Protein AF-0000000080868492 (afdb_homodimer)

Structure (mmCIF, N/CA/C/O backbone):
data_AF-0000000080868492-model_v1
#
loop_
_entity.id
_entity.type
_entity.pdbx_description
1 polymer 'Zinc ribbon-containing protein'
#
loop_
_atom_site.group_PDB
_atom_site.id
_atom_site.type_symbol
_atom_site.label_atom_id
_atom_site.label_alt_id
_atom_site.label_comp_id
_atom_site.label_asym_id
_atom_site.label_entity_id
_atom_site.label_seq_id
_atom_site.pdbx_PDB_ins_code
_atom_site.Cartn_x
_atom_site.Cartn_y
_atom_site.Cartn_z
_atom_site.occupancy
_atom_site.B_iso_or_equiv
_atom_site.auth_seq_id
_atom_site.auth_comp_id
_atom_site.auth_asym_id
_atom_site.auth_atom_id
_atom_site.pdbx_PDB_model_num
ATOM 1 N N . MET A 1 1 ? 28.547 -22.047 3.432 1 45.31 1 MET A N 1
ATOM 2 C CA . MET A 1 1 ? 27.547 -22.531 4.367 1 45.31 1 MET A CA 1
ATOM 3 C C . MET A 1 1 ? 26.312 -21.641 4.363 1 45.31 1 MET A C 1
ATOM 5 O O . MET A 1 1 ? 25.172 -22.125 4.324 1 45.31 1 MET A O 1
ATOM 9 N N . SER A 1 2 ? 26.531 -20.297 4.344 1 50.81 2 SER A N 1
ATOM 10 C CA . SER A 1 2 ? 25.438 -19.312 4.359 1 50.81 2 SER A CA 1
ATOM 11 C C . SER A 1 2 ? 24.625 -19.375 3.07 1 50.81 2 SER A C 1
ATOM 13 O O . SER A 1 2 ? 23.391 -19.344 3.104 1 50.81 2 SER A O 1
ATOM 15 N N . GLU A 1 3 ? 25.312 -19.531 1.937 1 55 3 GLU A N 1
ATOM 16 C CA . GLU A 1 3 ? 24.656 -19.625 0.635 1 55 3 GLU A CA 1
ATOM 17 C C . GLU A 1 3 ? 23.828 -20.906 0.526 1 55 3 GLU A C 1
ATOM 19 O O . GLU A 1 3 ? 22.75 -20.906 -0.084 1 55 3 GLU A O 1
ATOM 24 N N . GLN A 1 4 ? 24.375 -22.047 1.064 1 53.22 4 GLN A N 1
ATOM 25 C CA . GLN A 1 4 ? 23.672 -23.312 1.035 1 53.22 4 GLN A CA 1
ATOM 26 C C . GLN A 1 4 ? 22.406 -23.266 1.885 1 53.22 4 GLN A C 1
ATOM 28 O O . GLN A 1 4 ? 21.375 -23.812 1.5 1 53.22 4 GLN A O 1
ATOM 33 N N . GLN A 1 5 ? 22.609 -22.672 3.041 1 59.16 5 GLN A N 1
ATOM 34 C CA . GLN A 1 5 ? 21.469 -22.562 3.93 1 59.16 5 GLN A CA 1
ATOM 35 C C . GLN A 1 5 ? 20.375 -21.703 3.303 1 59.16 5 GLN A C 1
ATOM 37 O O . GLN A 1 5 ? 19.188 -22 3.434 1 59.16 5 GLN A O 1
ATOM 42 N N . ASP A 1 6 ? 20.859 -20.75 2.52 1 72.12 6 ASP A N 1
ATOM 43 C CA . ASP A 1 6 ? 19.922 -19.875 1.834 1 72.12 6 ASP A CA 1
ATOM 44 C C . ASP A 1 6 ? 19.188 -20.625 0.718 1 72.12 6 ASP A C 1
ATOM 46 O O . ASP A 1 6 ? 17.969 -20.453 0.537 1 72.12 6 ASP A O 1
ATOM 50 N N . SER A 1 7 ? 19.906 -21.531 0.186 1 78.56 7 SER A N 1
ATOM 51 C CA . SER A 1 7 ? 19.312 -22.312 -0.894 1 78.56 7 SER A CA 1
ATOM 52 C C . SER A 1 7 ? 18.297 -23.312 -0.357 1 78.56 7 SER A C 1
ATOM 54 O O . SER A 1 7 ? 17.234 -23.484 -0.941 1 78.56 7 SER A O 1
ATOM 56 N N . HIS A 1 8 ? 18.672 -23.891 0.759 1 81.44 8 HIS A N 1
ATOM 57 C CA . HIS A 1 8 ? 17.75 -24.844 1.359 1 81.44 8 HIS A CA 1
ATOM 58 C C . HIS A 1 8 ? 16.484 -24.156 1.842 1 81.44 8 HIS A C 1
ATOM 60 O O . HIS A 1 8 ? 15.375 -24.688 1.664 1 81.44 8 HIS A O 1
ATOM 66 N N . HIS A 1 9 ? 16.719 -23.062 2.406 1 85.88 9 HIS A N 1
ATOM 67 C CA . HIS A 1 9 ? 15.594 -22.281 2.887 1 85.88 9 HIS A CA 1
ATOM 68 C C . HIS A 1 9 ? 14.68 -21.875 1.738 1 85.88 9 HIS A C 1
ATOM 70 O O . HIS A 1 9 ? 13.453 -22 1.839 1 85.88 9 HIS A O 1
ATOM 76 N N . ASP A 1 10 ? 15.289 -21.5 0.668 1 88.56 10 ASP A N 1
ATOM 77 C CA . ASP A 1 10 ? 14.523 -21.094 -0.506 1 88.56 10 ASP A CA 1
ATOM 78 C C . ASP A 1 10 ? 13.734 -22.266 -1.086 1 88.56 10 ASP A C 1
ATOM 80 O O . ASP A 1 10 ? 12.594 -22.109 -1.512 1 88.56 10 ASP A O 1
ATOM 84 N N . HIS A 1 11 ? 14.375 -23.375 -1.092 1 90 11 HIS A N 1
ATOM 85 C CA . HIS A 1 11 ? 13.727 -24.578 -1.606 1 90 11 HIS A CA 1
ATOM 86 C C . HIS A 1 11 ? 12.5 -24.938 -0.774 1 90 11 HIS A C 1
ATOM 88 O O . HIS A 1 11 ? 11.453 -25.297 -1.323 1 90 11 HIS A O 1
ATOM 94 N N . ARG A 1 12 ? 12.641 -24.859 0.49 1 91.81 12 ARG A N 1
ATOM 95 C CA . ARG A 1 12 ? 11.539 -25.188 1.388 1 91.81 12 ARG A CA 1
ATOM 96 C C . ARG A 1 12 ? 10.359 -24.234 1.183 1 91.81 12 ARG A C 1
ATOM 98 O O . ARG A 1 12 ? 9.211 -24.672 1.129 1 91.81 12 ARG A O 1
ATOM 105 N N . LEU A 1 13 ? 10.703 -23 1.053 1 93 13 LEU A N 1
ATOM 106 C CA . LEU A 1 13 ? 9.656 -22.016 0.861 1 93 13 LEU A CA 1
ATOM 107 C C . LEU A 1 13 ? 8.953 -22.203 -0.479 1 93 13 LEU A C 1
ATOM 109 O O . LEU A 1 13 ? 7.734 -22.062 -0.575 1 93 13 LEU A O 1
ATOM 113 N N . ARG A 1 14 ? 9.734 -22.547 -1.445 1 93.56 14 ARG A N 1
ATOM 114 C CA . ARG A 1 14 ? 9.18 -22.844 -2.762 1 93.56 14 ARG A CA 1
ATOM 115 C C . ARG A 1 14 ? 8.211 -24.016 -2.699 1 93.56 14 ARG A C 1
ATOM 117 O O . ARG A 1 14 ? 7.094 -23.938 -3.225 1 93.56 14 ARG A O 1
ATOM 124 N N . GLU A 1 15 ? 8.594 -25.016 -2.098 1 92.88 15 GLU A N 1
ATOM 125 C CA . GLU A 1 15 ? 7.758 -26.203 -1.962 1 92.88 15 GLU A CA 1
ATOM 126 C C . GLU A 1 15 ? 6.488 -25.906 -1.169 1 92.88 15 GLU A C 1
ATOM 128 O O . GLU A 1 15 ? 5.406 -26.375 -1.516 1 92.88 15 GLU A O 1
ATOM 133 N N . GLY A 1 16 ? 6.707 -25.203 -0.044 1 93.94 16 GLY A N 1
ATOM 134 C CA . GLY A 1 16 ? 5.547 -24.797 0.735 1 93.94 16 GLY A CA 1
ATOM 135 C C . GLY A 1 16 ? 4.535 -24 -0.07 1 93.94 16 GLY A C 1
ATOM 136 O O . GLY A 1 16 ? 3.328 -24.219 0.043 1 93.94 16 GLY A O 1
ATOM 137 N N . TYR A 1 17 ? 4.992 -23.094 -0.873 1 95.69 17 TYR A N 1
ATOM 13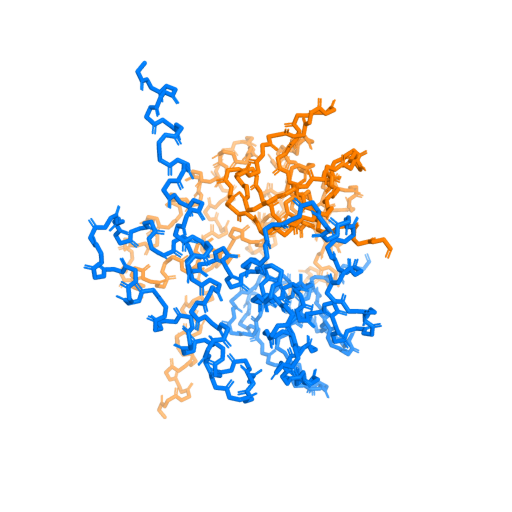8 C CA . TYR A 1 17 ? 4.148 -22.281 -1.751 1 95.69 17 TYR A CA 1
ATOM 139 C C . TYR A 1 17 ? 3.344 -23.172 -2.695 1 95.69 17 TYR A C 1
ATOM 141 O O . TYR A 1 17 ? 2.125 -23.016 -2.809 1 95.69 17 TYR A O 1
ATOM 149 N N . GLU A 1 18 ? 4.016 -24.062 -3.322 1 94.38 18 GLU A N 1
ATOM 150 C CA . GLU A 1 18 ? 3.373 -24.953 -4.281 1 94.38 18 GLU A CA 1
ATOM 151 C C . GLU A 1 18 ? 2.338 -25.844 -3.6 1 94.38 18 GLU A C 1
ATOM 153 O O . GLU A 1 18 ? 1.26 -26.094 -4.145 1 94.38 18 GLU A O 1
ATOM 158 N N . ARG A 1 19 ? 2.664 -26.328 -2.467 1 94.38 19 ARG A N 1
ATOM 159 C CA . ARG A 1 19 ? 1.726 -27.172 -1.732 1 94.38 19 ARG A CA 1
ATOM 160 C C . ARG A 1 19 ? 0.473 -26.391 -1.347 1 94.38 19 ARG A C 1
ATOM 162 O O . ARG A 1 19 ? -0.63 -26.938 -1.342 1 94.38 19 ARG A O 1
ATOM 169 N N . MET A 1 20 ? 0.665 -25.188 -0.977 1 94.88 20 MET A N 1
ATOM 170 C CA . MET A 1 20 ? -0.494 -24.359 -0.652 1 94.88 20 MET A CA 1
ATOM 171 C C . MET A 1 20 ? -1.402 -24.203 -1.865 1 94.88 20 MET A C 1
ATOM 173 O O . MET A 1 20 ? -2.625 -24.312 -1.75 1 94.88 20 MET A O 1
ATOM 177 N N . LEU A 1 21 ? -0.813 -23.938 -3.006 1 94.56 21 LEU A N 1
ATOM 178 C CA . LEU A 1 21 ? -1.597 -23.828 -4.23 1 94.56 21 LEU A CA 1
ATOM 179 C C . LEU A 1 21 ? -2.357 -25.125 -4.5 1 94.56 21 LEU A C 1
ATOM 181 O O . LEU A 1 21 ? -3.529 -25.094 -4.879 1 94.56 21 LEU A O 1
ATOM 185 N N . GLU A 1 22 ? -1.696 -26.188 -4.348 1 93.38 22 GLU A N 1
ATOM 186 C CA . GLU A 1 22 ? -2.309 -27.5 -4.574 1 93.38 22 GLU A CA 1
ATOM 187 C C . GLU A 1 22 ? -3.516 -27.703 -3.666 1 93.38 22 GLU A C 1
ATOM 189 O O . GLU A 1 22 ? -4.531 -28.25 -4.094 1 93.38 22 GLU A O 1
ATOM 194 N N . ARG A 1 23 ? -3.373 -27.312 -2.482 1 92.31 23 ARG A N 1
ATOM 195 C CA . ARG A 1 23 ? -4.473 -27.469 -1.535 1 92.31 23 ARG A CA 1
ATOM 196 C C . ARG A 1 23 ? -5.672 -26.625 -1.953 1 92.31 23 ARG A C 1
ATOM 198 O O . ARG A 1 23 ? -6.82 -27.047 -1.775 1 92.31 23 ARG A O 1
ATOM 205 N N . LEU A 1 24 ? -5.406 -25.453 -2.424 1 92.81 24 LEU A N 1
ATOM 206 C CA . LEU A 1 24 ? -6.48 -24.578 -2.865 1 92.81 24 LEU A CA 1
ATOM 207 C C . LEU A 1 24 ? -7.199 -25.156 -4.078 1 92.81 24 LEU A C 1
ATOM 209 O O . LEU A 1 24 ? -8.344 -24.797 -4.355 1 92.81 24 LEU A O 1
ATOM 213 N N . ARG A 1 25 ? -6.551 -25.969 -4.859 1 88.38 25 ARG A N 1
ATOM 214 C CA . ARG A 1 25 ? -7.129 -26.625 -6.027 1 88.38 25 ARG A CA 1
ATOM 215 C C . ARG A 1 25 ? -8.336 -27.484 -5.637 1 88.38 25 ARG A C 1
ATOM 217 O O . ARG A 1 25 ? -9.305 -27.562 -6.387 1 88.38 25 ARG A O 1
ATOM 224 N N . GLU A 1 26 ? -8.297 -28.016 -4.469 1 81.88 26 GLU A N 1
ATOM 225 C CA . GLU A 1 26 ? -9.297 -29 -4.039 1 81.88 26 GLU A CA 1
ATOM 226 C C . GLU A 1 26 ? -10.344 -28.344 -3.129 1 81.88 26 GLU A C 1
ATOM 228 O O . GLU A 1 26 ? -11.102 -29.047 -2.459 1 81.88 26 GLU A O 1
ATOM 233 N N . GLY A 1 27 ? -10.367 -27.062 -3.047 1 77.12 27 GLY A N 1
ATOM 234 C CA . GLY A 1 27 ? -11.258 -26.391 -2.111 1 77.12 27 GLY A CA 1
ATOM 235 C C . GLY A 1 27 ? -12.68 -26.281 -2.617 1 77.12 27 GLY A C 1
ATOM 236 O O . GLY A 1 27 ? -13.164 -27.156 -3.33 1 77.12 27 GLY A O 1
ATOM 237 N N . ALA A 1 28 ? -13.383 -25.297 -2.146 1 73.12 28 ALA A N 1
ATOM 238 C CA . ALA A 1 28 ? -14.805 -25.062 -2.42 1 73.12 28 ALA A CA 1
ATOM 239 C C . ALA A 1 28 ? -15.055 -24.922 -3.918 1 73.12 28 ALA A C 1
ATOM 241 O O . ALA A 1 28 ? -14.172 -24.516 -4.668 1 73.12 28 ALA A O 1
ATOM 242 N N . ASP A 1 29 ? -16.188 -25.266 -4.324 1 78.31 29 ASP A N 1
ATOM 243 C CA . ASP A 1 29 ? -16.578 -25.188 -5.73 1 78.31 29 ASP A CA 1
ATOM 244 C C . ASP A 1 29 ? -16.594 -23.75 -6.215 1 78.31 29 ASP A C 1
ATOM 246 O O . ASP A 1 29 ? -16.156 -23.453 -7.324 1 78.31 29 ASP A O 1
ATOM 250 N N . GLU A 1 30 ? -17.172 -22.938 -5.375 1 85.31 30 GLU A N 1
ATOM 251 C CA . GLU A 1 30 ? -17.172 -21.516 -5.684 1 85.31 30 GLU A CA 1
ATOM 252 C C . GLU A 1 30 ? -16.25 -20.75 -4.738 1 85.31 30 GLU A C 1
ATOM 254 O O . GLU A 1 30 ? -16.391 -20.844 -3.516 1 85.31 30 GLU A O 1
ATOM 259 N N . LEU A 1 31 ? -15.328 -20.031 -5.496 1 84.81 31 LEU A N 1
ATOM 260 C CA . LEU A 1 31 ? -14.312 -19.359 -4.695 1 84.81 31 LEU A CA 1
ATOM 261 C C . LEU A 1 31 ? -14.57 -17.844 -4.66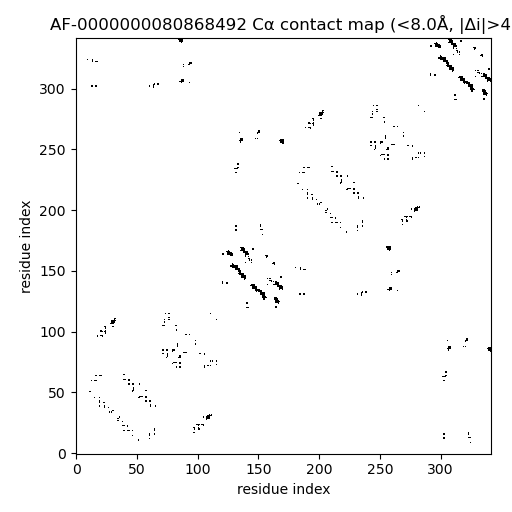8 1 84.81 31 LEU A C 1
ATOM 263 O O . LEU A 1 31 ? -14.055 -17.109 -5.516 1 84.81 31 LEU A O 1
ATOM 267 N N . THR A 1 32 ? -15.43 -17.484 -3.711 1 86.75 32 THR A N 1
ATOM 268 C CA . THR A 1 32 ? -15.523 -16.062 -3.393 1 86.75 32 THR A CA 1
ATOM 269 C C . THR A 1 32 ? -14.281 -15.586 -2.646 1 86.75 32 THR A C 1
ATOM 271 O O . THR A 1 32 ? -13.422 -16.391 -2.281 1 86.75 32 THR A O 1
ATOM 274 N N . TRP A 1 33 ? -14.188 -14.32 -2.496 1 84.5 33 TRP A N 1
ATOM 275 C CA . TRP A 1 33 ? -13.023 -13.812 -1.777 1 84.5 33 TRP A CA 1
ATOM 276 C C . TRP A 1 33 ? -13.008 -14.32 -0.339 1 84.5 33 TRP A C 1
ATOM 278 O O . TRP A 1 33 ? -11.953 -14.672 0.189 1 84.5 33 TRP A O 1
ATOM 288 N N . GLU A 1 34 ? -14.18 -14.273 0.302 1 85.25 34 GLU A N 1
ATOM 289 C CA . GLU A 1 34 ? -14.281 -14.758 1.677 1 85.25 34 GLU A CA 1
ATOM 290 C C . GLU A 1 34 ? -13.875 -16.219 1.775 1 85.25 34 GLU A C 1
ATOM 292 O O . GLU A 1 34 ? -13.125 -16.609 2.676 1 85.25 34 GLU A O 1
ATOM 297 N N . ASN A 1 35 ? -14.43 -16.984 0.785 1 89.12 35 ASN A N 1
ATOM 298 C CA . ASN A 1 35 ? -14.078 -18.391 0.76 1 89.12 35 ASN A CA 1
ATOM 299 C C . ASN A 1 35 ? -12.586 -18.594 0.511 1 89.12 35 ASN A C 1
ATOM 301 O O . ASN A 1 35 ? -11.969 -19.5 1.084 1 89.12 35 ASN A O 1
ATOM 305 N N . LEU A 1 36 ? -12.062 -17.781 -0.323 1 89.94 36 LEU A N 1
ATOM 306 C CA . LEU A 1 36 ? -10.641 -17.875 -0.63 1 89.94 36 LEU A CA 1
ATOM 307 C C . LEU A 1 36 ? -9.797 -17.625 0.618 1 89.94 36 LEU A C 1
ATOM 309 O O . LEU A 1 36 ? -8.812 -18.328 0.853 1 89.94 36 LEU A O 1
ATOM 313 N N . GLN A 1 37 ? -10.172 -16.656 1.486 1 91.44 37 GLN A N 1
ATOM 314 C CA . GLN A 1 37 ? -9.445 -16.375 2.719 1 91.44 37 GLN A CA 1
ATOM 315 C C . GLN A 1 37 ? -9.469 -17.578 3.656 1 91.44 37 GLN A C 1
ATOM 317 O O . GLN A 1 37 ? -8.445 -17.922 4.254 1 91.44 37 GLN A O 1
ATOM 322 N N . GLN A 1 38 ? -10.617 -18.094 3.762 1 92.81 38 GLN A N 1
ATOM 323 C CA . GLN A 1 38 ? -10.75 -19.266 4.617 1 92.81 38 GLN A CA 1
ATOM 324 C C . GLN A 1 38 ? -9.891 -20.422 4.102 1 92.81 38 GLN A C 1
ATOM 326 O O . GLN A 1 38 ? -9.234 -21.109 4.883 1 92.81 38 GLN A O 1
ATOM 331 N N . GLU A 1 39 ? -9.938 -20.656 2.811 1 93.12 39 GLU A N 1
ATOM 332 C CA . GLU A 1 39 ? -9.148 -21.734 2.221 1 93.12 39 GLU A CA 1
ATOM 333 C C . GLU A 1 39 ? -7.652 -21.484 2.4 1 93.12 39 GLU A C 1
ATOM 335 O O . GLU A 1 39 ? -6.879 -22.422 2.6 1 93.12 39 GLU A O 1
ATOM 340 N N . LEU A 1 40 ? -7.223 -20.281 2.32 1 94.5 40 LEU A N 1
ATOM 341 C CA . LEU A 1 40 ? -5.828 -19.922 2.572 1 94.5 40 LEU A CA 1
ATOM 342 C C . LEU A 1 40 ? -5.441 -20.234 4.016 1 94.5 40 LEU A C 1
ATOM 344 O O . LEU A 1 40 ? -4.379 -20.812 4.266 1 94.5 40 LEU A O 1
ATOM 348 N N . ASP A 1 41 ? -6.285 -19.891 4.941 1 94.12 41 ASP A N 1
ATOM 349 C CA . ASP A 1 41 ? -6.023 -20.188 6.344 1 94.12 41 ASP A CA 1
ATOM 350 C C . ASP A 1 41 ? -5.914 -21.703 6.574 1 94.12 41 ASP A C 1
ATOM 352 O O . ASP A 1 41 ? -5.035 -22.156 7.309 1 94.12 41 ASP A O 1
ATOM 356 N N . ASP A 1 42 ? -6.801 -22.391 5.938 1 94.12 42 ASP A N 1
ATOM 357 C CA . ASP A 1 42 ? -6.754 -23.844 6.047 1 94.12 42 ASP A CA 1
ATOM 358 C C . ASP A 1 42 ? -5.449 -24.406 5.48 1 94.12 42 ASP A C 1
ATOM 360 O O . ASP A 1 42 ? -4.855 -25.312 6.059 1 94.12 42 ASP A O 1
ATOM 364 N N . ALA A 1 43 ? -5.055 -23.906 4.344 1 93.94 43 ALA A N 1
ATOM 365 C CA . ALA A 1 43 ? -3.803 -24.344 3.73 1 93.94 43 ALA A CA 1
ATOM 366 C C . ALA A 1 43 ? -2.615 -24.078 4.652 1 93.94 43 ALA A C 1
ATOM 368 O O . ALA A 1 43 ? -1.72 -24.906 4.785 1 93.94 43 ALA A O 1
ATOM 369 N N . VAL A 1 44 ? -2.57 -22.953 5.336 1 94.25 44 VAL A N 1
ATOM 370 C CA . VAL A 1 44 ? -1.505 -22.594 6.266 1 94.25 44 VAL A CA 1
ATOM 371 C C . VAL A 1 44 ? -1.501 -23.562 7.449 1 94.25 44 VAL A C 1
ATOM 373 O O . VAL A 1 44 ? -0.439 -24 7.898 1 94.25 44 VAL A O 1
ATOM 376 N N . GLU A 1 45 ? -2.684 -23.797 7.953 1 93.12 45 GLU A N 1
ATOM 377 C CA . GLU A 1 45 ? -2.797 -24.734 9.062 1 93.12 45 GLU A CA 1
ATOM 378 C C . GLU A 1 45 ? -2.232 -26.094 8.695 1 93.12 45 GLU A C 1
ATOM 380 O O . GLU A 1 45 ? -1.564 -26.734 9.508 1 93.12 45 GLU A O 1
ATOM 385 N N . PHE A 1 46 ? -2.494 -26.547 7.543 1 91.44 46 PHE A N 1
ATOM 386 C CA . PHE A 1 46 ? -1.967 -27.828 7.074 1 91.44 46 PHE A CA 1
ATOM 387 C C . PHE A 1 46 ? -0.444 -27.797 7.012 1 91.44 46 PHE A C 1
ATOM 389 O O . PHE A 1 46 ? 0.221 -28.734 7.445 1 91.44 46 PHE A O 1
ATOM 396 N N . GLU A 1 47 ? 0.128 -26.703 6.414 1 93.06 47 GLU A N 1
ATOM 397 C CA . GLU A 1 47 ? 1.58 -26.562 6.34 1 93.06 47 GLU A CA 1
ATOM 398 C C . GLU A 1 47 ? 2.203 -26.516 7.73 1 93.06 47 GLU A C 1
ATOM 400 O O . GLU A 1 47 ? 3.318 -27 7.938 1 93.06 47 GLU A O 1
ATOM 405 N N . ALA A 1 48 ? 1.494 -25.906 8.641 1 90.81 48 ALA A N 1
ATOM 406 C CA . ALA A 1 48 ? 1.985 -25.797 10.008 1 90.81 48 ALA A CA 1
ATOM 407 C C . ALA A 1 48 ? 2.135 -27.172 10.648 1 90.81 48 ALA A C 1
ATOM 409 O O . ALA A 1 48 ? 3.021 -27.391 11.477 1 90.81 48 ALA A O 1
ATOM 410 N N . GLU A 1 49 ? 1.323 -28.094 10.297 1 87.19 49 GLU A N 1
ATOM 411 C CA . GLU A 1 49 ? 1.333 -29.438 10.852 1 87.19 49 GLU A CA 1
ATOM 412 C C . GLU A 1 49 ? 2.586 -30.203 10.43 1 87.19 49 GLU A C 1
ATOM 414 O O . GLU A 1 49 ? 3.002 -31.141 11.109 1 87.19 49 GLU A O 1
ATOM 419 N N . LEU A 1 50 ? 3.217 -29.766 9.359 1 85.75 50 LEU A N 1
ATOM 420 C CA . LEU A 1 50 ? 4.414 -30.438 8.867 1 85.75 50 LEU A CA 1
ATOM 421 C C . LEU A 1 50 ? 5.641 -30.016 9.664 1 85.75 50 LEU A C 1
ATOM 423 O O . LEU A 1 50 ? 6.703 -30.641 9.547 1 85.75 50 LEU A O 1
ATOM 427 N N . GLU A 1 51 ? 5.516 -28.969 10.453 1 79.12 51 GLU A N 1
ATOM 428 C CA . GLU A 1 51 ? 6.539 -28.453 11.352 1 79.12 51 GLU A CA 1
ATOM 429 C C . GLU A 1 51 ? 7.82 -28.109 10.594 1 79.12 51 GLU A C 1
ATOM 431 O O . GLU A 1 51 ? 8.922 -28.281 11.125 1 79.12 51 GLU A O 1
ATOM 436 N N . GLU A 1 52 ? 7.641 -27.781 9.32 1 87.94 52 GLU A N 1
ATOM 437 C CA . GLU A 1 52 ? 8.781 -27.422 8.492 1 87.94 52 GLU A CA 1
ATOM 438 C C . GLU A 1 52 ? 9.031 -25.922 8.523 1 87.94 52 GLU A C 1
ATOM 440 O O . GLU A 1 52 ? 10.133 -25.453 8.195 1 87.94 52 GLU A O 1
ATOM 445 N N . PHE A 1 53 ? 8.062 -25.234 8.961 1 91.75 53 PHE A N 1
ATOM 446 C CA . PHE A 1 53 ? 8.109 -23.781 8.875 1 91.75 53 PHE A CA 1
ATOM 447 C C . PHE A 1 53 ? 7.871 -23.156 10.242 1 91.75 53 PHE A C 1
ATOM 449 O O . PHE A 1 53 ? 7.121 -23.688 11.055 1 91.75 53 PHE A O 1
ATOM 456 N N . THR A 1 54 ? 8.508 -22.062 10.414 1 91.5 54 THR A N 1
ATOM 457 C CA . THR A 1 54 ? 8.188 -21.25 11.578 1 91.5 54 THR A CA 1
ATOM 458 C C . THR A 1 54 ? 6.879 -20.484 11.367 1 91.5 54 THR A C 1
ATOM 460 O O . THR A 1 54 ? 6.375 -20.422 10.242 1 91.5 54 THR A O 1
ATOM 463 N N . LYS A 1 55 ? 6.336 -19.922 12.453 1 90.94 55 LYS A N 1
ATOM 464 C CA . LYS A 1 55 ? 5.113 -19.125 12.344 1 90.94 55 LYS A CA 1
ATOM 465 C C . LYS A 1 55 ? 5.305 -17.938 11.406 1 90.94 55 LYS A C 1
ATOM 467 O O . LYS A 1 55 ? 4.41 -17.609 10.625 1 90.94 55 LYS A O 1
ATOM 472 N N . ASP A 1 56 ? 6.465 -17.312 11.469 1 88.88 56 ASP A N 1
ATOM 473 C CA . ASP A 1 56 ? 6.766 -16.172 10.609 1 88.88 56 ASP A CA 1
ATOM 474 C C . ASP A 1 56 ? 6.82 -16.594 9.141 1 88.88 56 ASP A C 1
ATOM 476 O O . ASP A 1 56 ? 6.301 -15.891 8.266 1 88.88 56 ASP A O 1
ATOM 480 N N . GLU A 1 57 ? 7.426 -17.734 8.953 1 91.56 57 GLU A N 1
ATOM 481 C CA . GLU A 1 57 ? 7.516 -18.234 7.586 1 91.56 57 GLU A CA 1
ATOM 482 C C . GLU A 1 57 ? 6.133 -18.547 7.023 1 91.56 57 GLU A C 1
ATOM 484 O O . GLU A 1 57 ? 5.848 -18.266 5.859 1 91.56 57 GLU A O 1
ATOM 489 N N . LEU A 1 58 ? 5.297 -19.109 7.82 1 94.62 58 LEU A N 1
ATOM 490 C CA . LEU A 1 58 ? 3.939 -19.438 7.398 1 94.62 58 LEU A CA 1
ATOM 491 C C . LEU A 1 58 ? 3.148 -18.172 7.07 1 94.62 58 LEU A C 1
ATOM 493 O O . LEU A 1 58 ? 2.385 -18.156 6.102 1 94.62 58 LEU A O 1
ATOM 497 N N . SER A 1 59 ? 3.311 -17.156 7.883 1 93.56 59 SER A N 1
ATOM 498 C CA . SER A 1 59 ? 2.66 -15.883 7.617 1 93.56 59 SER A CA 1
ATOM 499 C C . SER A 1 59 ? 3.117 -15.297 6.289 1 93.56 59 SER A C 1
ATOM 501 O O . SER A 1 59 ? 2.311 -14.742 5.539 1 93.56 59 SER A O 1
ATOM 503 N N . LEU A 1 60 ? 4.383 -15.438 6.016 1 92.31 60 LEU A N 1
ATOM 504 C CA . LEU A 1 60 ? 4.918 -14.945 4.75 1 92.31 60 LEU A CA 1
ATOM 505 C C . LEU A 1 60 ? 4.34 -15.727 3.574 1 92.31 60 LEU A C 1
ATOM 507 O O . LEU A 1 60 ? 3.916 -15.133 2.578 1 92.31 60 LEU A O 1
ATOM 511 N N . LEU A 1 61 ? 4.312 -17.031 3.701 1 94.88 61 LEU A N 1
ATOM 512 C CA . LEU A 1 61 ? 3.746 -17.875 2.652 1 94.88 61 LEU A CA 1
ATOM 513 C C . LEU A 1 61 ? 2.297 -17.5 2.371 1 94.88 61 LEU A C 1
ATOM 515 O O . LEU A 1 61 ? 1.898 -17.359 1.211 1 94.88 61 LEU A O 1
ATOM 519 N N . ARG A 1 62 ? 1.555 -17.312 3.41 1 96.06 62 ARG A N 1
ATOM 520 C CA . ARG A 1 62 ? 0.159 -16.922 3.26 1 96.06 62 ARG A CA 1
ATOM 521 C C . ARG A 1 62 ? 0.048 -15.602 2.502 1 96.06 62 ARG A C 1
ATOM 523 O O . ARG A 1 62 ? -0.777 -15.469 1.596 1 96.06 62 ARG A O 1
ATOM 530 N N . ALA A 1 63 ? 0.854 -14.688 2.91 1 93.19 63 ALA A N 1
ATOM 531 C CA . ALA A 1 63 ? 0.814 -13.352 2.314 1 93.19 63 ALA A CA 1
ATOM 532 C C . ALA A 1 63 ? 1.208 -13.398 0.841 1 93.19 63 ALA A C 1
ATOM 534 O O . ALA A 1 63 ? 0.595 -12.727 0.006 1 93.19 63 ALA A O 1
ATOM 535 N N . TRP A 1 64 ? 2.209 -14.18 0.536 1 95.25 64 TRP A N 1
ATOM 536 C CA . TRP A 1 64 ? 2.697 -14.258 -0.837 1 95.25 64 TRP A CA 1
ATOM 537 C C . TRP A 1 64 ? 1.671 -14.922 -1.745 1 95.25 64 TRP A C 1
ATOM 539 O O . TRP A 1 64 ? 1.374 -14.422 -2.832 1 95.25 64 TRP A O 1
ATOM 549 N N . VAL A 1 65 ? 1.122 -16.016 -1.322 1 96.25 65 VAL A N 1
ATOM 550 C CA . VAL A 1 65 ? 0.111 -16.703 -2.109 1 96.25 65 VAL A CA 1
ATOM 551 C C . VAL A 1 65 ? -1.12 -15.82 -2.273 1 96.25 65 VAL A C 1
ATOM 553 O O . VAL A 1 65 ? -1.667 -15.703 -3.373 1 96.25 65 VAL A O 1
ATOM 556 N N . GLU A 1 66 ? -1.584 -15.227 -1.208 1 94.44 66 GLU A N 1
ATOM 557 C CA . GLU A 1 66 ? -2.734 -14.336 -1.273 1 94.44 66 GLU A CA 1
ATOM 558 C C . GLU A 1 66 ? -2.506 -13.211 -2.283 1 94.44 66 GLU A C 1
ATOM 560 O O . GLU A 1 66 ? -3.395 -12.891 -3.072 1 94.44 66 GLU A O 1
ATOM 565 N N . ARG A 1 67 ? -1.364 -12.562 -2.182 1 93.62 67 ARG A N 1
ATOM 566 C CA . ARG A 1 67 ? -1.022 -11.484 -3.105 1 93.62 67 ARG A CA 1
ATOM 567 C C . ARG A 1 67 ? -1.153 -11.945 -4.555 1 93.62 67 ARG A C 1
ATOM 569 O O . ARG A 1 67 ? -1.773 -11.266 -5.375 1 93.62 67 ARG A O 1
ATOM 576 N N . ASP A 1 68 ? -0.616 -13.062 -4.906 1 95 68 ASP A N 1
ATOM 577 C CA . ASP A 1 68 ? -0.638 -13.555 -6.281 1 95 68 ASP A CA 1
ATOM 578 C C . ASP A 1 68 ? -2.064 -13.867 -6.73 1 95 68 ASP A C 1
ATOM 580 O O . ASP A 1 68 ? -2.443 -13.57 -7.863 1 95 68 ASP A O 1
ATOM 584 N N . LEU A 1 69 ? -2.811 -14.453 -5.891 1 93.75 69 LEU A N 1
ATOM 585 C CA . LEU A 1 69 ? -4.184 -14.805 -6.246 1 93.75 69 LEU A CA 1
ATOM 586 C C . LEU A 1 69 ? -5.043 -13.547 -6.379 1 93.75 69 LEU A C 1
ATOM 588 O O . LEU A 1 69 ? -5.953 -13.5 -7.211 1 93.75 69 LEU A O 1
ATOM 592 N N . LYS A 1 70 ? -4.777 -12.578 -5.559 1 90.75 70 LYS A N 1
ATOM 593 C CA . LYS A 1 70 ? -5.445 -11.289 -5.707 1 90.75 70 LYS A CA 1
ATOM 594 C C . LYS A 1 70 ? -5.113 -10.648 -7.055 1 90.75 70 LYS A C 1
ATOM 596 O O . LYS A 1 70 ? -6.004 -10.133 -7.73 1 90.75 70 LYS A O 1
ATOM 601 N N . GLU A 1 71 ? -3.861 -10.695 -7.41 1 90.56 71 GLU A N 1
ATOM 602 C CA . GLU A 1 71 ? -3.426 -10.148 -8.688 1 90.56 71 GLU A CA 1
ATOM 603 C C . GLU A 1 71 ? -4.07 -10.891 -9.859 1 90.56 71 GLU A C 1
ATOM 605 O O . GLU A 1 71 ? -4.488 -10.273 -10.836 1 90.56 71 GLU A O 1
ATOM 610 N N . MET A 1 72 ? -4.141 -12.188 -9.773 1 92.75 72 MET A N 1
ATOM 611 C CA . MET A 1 72 ? -4.785 -12.992 -10.805 1 92.75 72 MET A CA 1
ATOM 612 C C . MET A 1 72 ? -6.258 -12.617 -10.945 1 92.75 72 MET A C 1
ATOM 614 O O . MET A 1 72 ? -6.75 -12.414 -12.055 1 92.75 72 MET A O 1
ATOM 618 N N . ARG A 1 73 ? -6.871 -12.539 -9.859 1 89.62 73 ARG A N 1
ATOM 619 C CA . ARG A 1 73 ? -8.289 -12.195 -9.859 1 89.62 73 ARG A CA 1
ATOM 620 C C . ARG A 1 73 ? -8.523 -10.82 -10.469 1 89.62 73 ARG A C 1
ATOM 622 O O . ARG A 1 73 ? -9.477 -10.617 -11.219 1 89.62 73 ARG A O 1
ATOM 629 N N . ARG A 1 74 ? -7.711 -9.891 -10.047 1 88.38 74 ARG A N 1
ATOM 630 C CA . ARG A 1 74 ? -7.812 -8.547 -10.609 1 88.38 74 ARG A CA 1
ATOM 631 C C . ARG A 1 74 ? -7.668 -8.578 -12.133 1 88.38 74 ARG A C 1
ATOM 633 O O . ARG A 1 74 ? -8.445 -7.945 -12.844 1 88.38 74 ARG A O 1
ATOM 640 N N . TYR A 1 75 ? -6.73 -9.258 -12.57 1 89.38 75 TYR A N 1
ATOM 641 C CA . TYR A 1 75 ? -6.504 -9.383 -14 1 89.38 75 TYR A CA 1
ATOM 642 C C . TYR A 1 75 ? -7.719 -9.992 -14.695 1 89.38 75 TYR A C 1
ATOM 644 O O . TYR A 1 75 ? -8.203 -9.453 -15.695 1 89.38 75 TYR A O 1
ATOM 652 N N . LEU A 1 76 ? -8.164 -11.07 -14.195 1 90 76 LEU A N 1
ATOM 653 C CA . LEU A 1 76 ? -9.305 -11.766 -14.781 1 90 76 LEU A CA 1
ATOM 654 C C . LEU A 1 76 ? -10.562 -10.898 -14.719 1 90 76 LEU A C 1
ATOM 656 O O . LEU A 1 76 ? -11.344 -10.859 -15.672 1 90 76 LEU A O 1
ATOM 660 N N . GLY A 1 77 ? -10.734 -10.273 -13.648 1 87.81 77 GLY A N 1
ATOM 661 C CA . GLY A 1 77 ? -11.891 -9.414 -13.469 1 87.81 77 GLY A CA 1
ATOM 662 C C . GLY A 1 77 ? -11.891 -8.211 -14.391 1 87.81 77 GLY A C 1
ATOM 663 O O . GLY A 1 77 ? -12.945 -7.645 -14.688 1 87.81 77 GLY A O 1
ATOM 664 N N . ALA A 1 78 ? -10.758 -7.801 -14.828 1 85.12 78 ALA A N 1
ATOM 665 C CA . ALA A 1 78 ? -10.625 -6.656 -15.727 1 85.12 78 ALA A CA 1
ATOM 666 C C . ALA A 1 78 ? -10.758 -7.082 -17.188 1 85.12 78 ALA A C 1
ATOM 668 O O . ALA A 1 78 ? -10.445 -6.312 -18.094 1 85.12 78 ALA A O 1
ATOM 669 N N . GLY A 1 79 ? -11.164 -8.328 -17.391 1 85.5 79 GLY A N 1
ATOM 670 C CA . GLY A 1 79 ? -11.367 -8.82 -18.75 1 85.5 79 GLY A CA 1
ATOM 671 C C . GLY A 1 79 ? -10.172 -9.586 -19.281 1 85.5 79 GLY A C 1
ATOM 672 O O . GLY A 1 79 ? -10.047 -9.773 -20.5 1 85.5 79 GLY A O 1
ATOM 673 N N . GLY A 1 80 ? -9.344 -9.961 -18.438 1 88.38 80 GLY A N 1
ATOM 674 C CA . GLY A 1 80 ? -8.18 -10.734 -18.844 1 88.38 80 GLY A CA 1
ATOM 675 C C . GLY A 1 80 ? -8.539 -12.031 -19.547 1 88.38 80 GLY A C 1
ATOM 676 O O . GLY A 1 80 ? -9.555 -12.656 -19.203 1 88.38 80 GLY A O 1
ATOM 677 N N . GLU A 1 81 ? -7.605 -12.516 -20.406 1 87.94 81 GLU A N 1
ATOM 678 C CA . GLU A 1 81 ? -7.902 -13.625 -21.297 1 87.94 81 GLU A CA 1
ATOM 679 C C . GLU A 1 81 ? -7.621 -14.969 -20.625 1 87.94 81 GLU A C 1
ATOM 681 O O . GLU A 1 81 ? -7.398 -15.969 -21.312 1 87.94 81 GLU A O 1
ATOM 686 N N . GLY A 1 82 ? -7.434 -14.977 -19.422 1 90.5 82 GLY A N 1
ATOM 687 C CA . GLY A 1 82 ? -7.23 -16.234 -18.719 1 90.5 82 GLY A CA 1
ATOM 688 C C . GLY A 1 82 ? -5.887 -16.312 -18.016 1 90.5 82 GLY A C 1
ATOM 689 O O . GLY A 1 82 ? -5.105 -15.367 -18.047 1 90.5 82 GLY A O 1
ATOM 690 N N . VAL A 1 83 ? -5.617 -17.484 -17.422 1 91.88 83 VAL A N 1
ATOM 691 C CA . VAL A 1 83 ? -4.445 -17.703 -16.594 1 91.88 83 VAL A CA 1
ATOM 692 C C . VAL A 1 83 ? -3.182 -17.672 -17.453 1 91.88 83 VAL A C 1
ATOM 694 O O . VAL A 1 83 ? -2.174 -17.078 -17.047 1 91.88 83 VAL A O 1
ATOM 697 N N . ALA A 1 84 ? -3.197 -18.328 -18.578 1 90.94 84 ALA A N 1
ATOM 698 C CA . ALA A 1 84 ? -2.035 -18.359 -19.469 1 90.94 84 ALA A CA 1
ATOM 699 C C . ALA A 1 84 ? -1.599 -16.953 -19.844 1 90.94 84 ALA A C 1
ATOM 701 O O . ALA A 1 84 ? -0.406 -16.641 -19.828 1 90.94 84 ALA A O 1
ATOM 702 N N . ALA A 1 85 ? -2.52 -16.156 -20.219 1 91 85 ALA A N 1
ATOM 703 C CA . ALA A 1 85 ? -2.236 -14.773 -20.578 1 91 85 ALA A CA 1
ATOM 704 C C . ALA A 1 85 ? -1.697 -13.992 -19.375 1 91 85 ALA A C 1
ATOM 706 O O . ALA A 1 85 ? -0.78 -13.18 -19.516 1 91 85 ALA A O 1
ATOM 707 N N . TRP A 1 86 ? -2.293 -14.164 -18.266 1 92.5 86 TRP A N 1
ATOM 708 C CA . TRP A 1 86 ? -1.846 -13.508 -17.031 1 92.5 86 TRP A CA 1
ATOM 709 C C . TRP A 1 86 ? -0.39 -13.852 -16.734 1 92.5 86 TRP A C 1
ATOM 711 O O . TRP A 1 86 ? 0.401 -12.969 -16.391 1 92.5 86 TRP A O 1
ATOM 721 N N . LEU A 1 87 ? -0.032 -15.102 -16.812 1 93.38 87 LEU A N 1
ATOM 722 C CA . LEU A 1 87 ? 1.341 -15.539 -16.578 1 93.38 87 LEU A CA 1
ATOM 723 C C . LEU A 1 87 ? 2.275 -15.008 -17.656 1 93.38 87 LEU A C 1
ATOM 725 O O . LEU A 1 87 ? 3.416 -14.641 -17.375 1 93.38 87 LEU A O 1
ATOM 729 N N . GLY A 1 88 ? 1.837 -15.023 -18.906 1 90.81 88 GLY A N 1
ATOM 730 C CA . GLY A 1 88 ? 2.596 -14.461 -20.016 1 90.81 88 GLY A CA 1
ATOM 731 C C . GLY A 1 88 ? 3.762 -15.336 -20.438 1 90.81 88 GLY A C 1
ATOM 732 O O . GLY A 1 88 ? 4.758 -14.836 -20.969 1 90.81 88 GLY A O 1
ATOM 733 N N . ILE A 1 89 ? 3.777 -16.625 -20.047 1 90.25 89 ILE A N 1
ATOM 734 C CA . ILE A 1 89 ? 4.812 -17.562 -20.438 1 90.25 89 ILE A CA 1
ATOM 735 C C . ILE A 1 89 ? 4.164 -18.859 -20.938 1 90.25 89 ILE A C 1
ATOM 737 O O . ILE A 1 89 ? 2.953 -19.047 -20.797 1 90.25 89 ILE A O 1
ATOM 741 N N . ASP A 1 90 ? 5.062 -19.672 -21.594 1 89.88 90 ASP A N 1
ATOM 742 C CA . ASP A 1 90 ? 4.586 -20.969 -22.047 1 89.88 90 ASP A CA 1
ATOM 743 C C . ASP A 1 90 ? 4.309 -21.906 -20.875 1 89.88 90 ASP A C 1
ATOM 745 O O . ASP A 1 90 ? 5.215 -22.219 -20.094 1 89.88 90 ASP A O 1
ATOM 749 N N . LEU A 1 91 ? 3.086 -22.344 -20.812 1 90.06 91 LEU A N 1
ATOM 750 C CA . LEU A 1 91 ? 2.662 -23.172 -19.703 1 90.06 91 LEU A CA 1
ATOM 751 C C . LEU A 1 91 ? 3.41 -24.5 -19.688 1 90.06 91 LEU A C 1
ATOM 753 O O . LEU A 1 91 ? 3.477 -25.172 -18.656 1 90.06 91 LEU A O 1
ATOM 757 N N . SER A 1 92 ? 3.932 -24.906 -20.859 1 89.81 92 SER A N 1
ATOM 758 C CA . SER A 1 92 ? 4.629 -26.188 -20.953 1 89.81 92 SER A CA 1
ATOM 759 C C . SER A 1 92 ? 5.918 -26.172 -20.141 1 89.81 92 SER A C 1
ATOM 761 O O . SER A 1 92 ? 6.473 -27.219 -19.828 1 89.81 92 SER A O 1
ATOM 763 N N . MET A 1 93 ? 6.363 -24.953 -19.781 1 85.25 93 MET A N 1
ATOM 764 C CA . MET A 1 93 ? 7.594 -24.797 -19.016 1 85.25 93 MET A CA 1
ATOM 765 C C . MET A 1 93 ? 7.324 -24.969 -17.516 1 85.25 93 MET A C 1
ATOM 767 O O . MET A 1 93 ? 8.258 -25.031 -16.719 1 85.25 93 MET A O 1
ATOM 771 N N . LEU A 1 94 ? 6.078 -25.062 -17.156 1 89.69 94 LEU A N 1
ATOM 772 C CA . LEU A 1 94 ? 5.688 -25.062 -15.75 1 89.69 94 LEU A CA 1
ATOM 773 C C . LEU A 1 94 ? 5.297 -26.469 -15.305 1 89.69 94 LEU A C 1
ATOM 775 O O . LEU A 1 94 ? 4.941 -27.312 -16.141 1 89.69 94 LEU A O 1
ATOM 779 N N . SER A 1 95 ? 5.48 -26.688 -14.039 1 91 95 SER A N 1
ATOM 780 C CA . SER A 1 95 ? 5.008 -27.969 -13.516 1 91 95 SER A CA 1
ATOM 781 C C . SER A 1 95 ? 3.5 -28.109 -13.695 1 91 95 SER A C 1
ATOM 783 O O . SER A 1 95 ? 2.756 -27.141 -13.562 1 91 95 SER A O 1
ATOM 785 N N . ARG A 1 96 ? 3.07 -29.359 -13.922 1 91.06 96 ARG A N 1
ATOM 786 C CA . ARG A 1 96 ? 1.651 -29.656 -14.109 1 91.06 96 ARG A CA 1
ATOM 787 C C . ARG A 1 96 ? 0.857 -29.297 -12.852 1 91.06 96 ARG A C 1
ATOM 789 O O . ARG A 1 96 ? -0.253 -28.781 -12.938 1 91.06 96 ARG A O 1
ATOM 796 N N . LYS A 1 97 ? 1.501 -29.531 -11.797 1 91.31 97 LYS A N 1
ATOM 797 C CA . LYS A 1 97 ? 0.842 -29.266 -10.516 1 91.31 97 LYS A CA 1
ATOM 798 C C . LYS A 1 97 ? 0.502 -27.781 -10.367 1 91.31 97 LYS A C 1
ATOM 800 O O . LYS A 1 97 ? -0.619 -27.438 -9.992 1 91.31 97 LYS A O 1
ATOM 805 N N . VAL A 1 98 ? 1.41 -26.938 -10.625 1 92.81 98 VAL A N 1
ATOM 806 C CA . VAL A 1 98 ? 1.226 -25.5 -10.477 1 92.81 98 VAL A CA 1
ATOM 807 C C . VAL A 1 98 ? 0.191 -25 -11.484 1 92.81 98 VAL A C 1
ATOM 809 O O . VAL A 1 98 ? -0.754 -24.297 -11.109 1 92.81 98 VAL A O 1
ATOM 812 N N . VAL A 1 99 ? 0.318 -25.438 -12.68 1 93.81 99 VAL A N 1
ATOM 813 C CA . VAL A 1 99 ? -0.586 -24.984 -13.742 1 93.81 99 VAL A CA 1
ATOM 814 C C . VAL A 1 99 ? -2.01 -25.453 -13.43 1 93.81 99 VAL A C 1
ATOM 816 O O . VAL A 1 99 ? -2.947 -24.656 -13.469 1 93.81 99 VAL A O 1
ATOM 819 N N . ASP A 1 100 ? -2.191 -26.719 -13.125 1 94.12 100 ASP A N 1
ATOM 820 C CA . ASP A 1 100 ? -3.512 -27.266 -12.82 1 94.12 100 ASP A CA 1
ATOM 821 C C . ASP A 1 100 ? -4.148 -26.531 -11.641 1 94.12 100 ASP A C 1
ATOM 823 O O . ASP A 1 100 ? -5.352 -26.266 -11.641 1 94.12 100 ASP A O 1
ATOM 827 N N . SER A 1 101 ? -3.336 -26.203 -10.672 1 94.88 101 SER A N 1
ATOM 828 C CA . SER A 1 101 ? -3.855 -25.516 -9.5 1 94.88 101 SER A CA 1
ATOM 829 C C . SER A 1 101 ? -4.344 -24.109 -9.859 1 94.88 101 SER A C 1
ATOM 831 O O . SER A 1 101 ? -5.461 -23.734 -9.5 1 94.88 101 SER A O 1
ATOM 833 N N . LEU A 1 102 ? -3.539 -23.359 -10.562 1 94.38 102 LEU A N 1
ATOM 834 C CA . LEU A 1 102 ? -3.9 -22 -10.938 1 94.38 102 LEU A CA 1
ATOM 835 C C . LEU A 1 102 ? -5.141 -21.984 -11.82 1 94.38 102 LEU A C 1
ATOM 837 O O . LEU A 1 102 ? -6.027 -21.156 -11.648 1 94.38 102 LEU A O 1
ATOM 841 N N . LEU A 1 103 ? -5.199 -22.953 -12.773 1 93.5 103 LEU A N 1
ATOM 842 C CA . LEU A 1 103 ? -6.352 -23.047 -13.664 1 93.5 103 LEU A CA 1
ATOM 843 C C . LEU A 1 103 ? -7.617 -23.391 -12.883 1 93.5 103 LEU A C 1
ATOM 845 O O . LEU A 1 103 ? -8.672 -22.797 -13.117 1 93.5 103 LEU A O 1
ATOM 849 N N . SER A 1 104 ? -7.492 -24.328 -12.008 1 93.88 104 SER A N 1
ATOM 850 C CA . SER A 1 104 ? -8.633 -24.719 -11.188 1 93.88 104 SER A CA 1
ATOM 851 C C . SER A 1 104 ? -9.133 -23.562 -10.336 1 93.88 104 SER A C 1
ATOM 853 O O . SER A 1 104 ? -10.336 -23.312 -10.266 1 93.88 104 SER A O 1
ATOM 855 N N . ILE A 1 105 ? -8.242 -22.875 -9.688 1 92.44 105 ILE A N 1
ATOM 856 C CA . ILE A 1 105 ? -8.594 -21.734 -8.852 1 92.44 105 ILE A CA 1
ATOM 857 C C . ILE A 1 105 ? -9.273 -20.672 -9.703 1 92.44 105 ILE A C 1
ATOM 859 O O . ILE A 1 105 ? -10.305 -20.109 -9.305 1 92.44 105 ILE A O 1
ATOM 863 N N . ALA A 1 106 ? -8.719 -20.359 -10.82 1 92.12 106 ALA A N 1
ATOM 864 C CA . ALA A 1 106 ? -9.281 -19.375 -11.734 1 92.12 106 ALA A CA 1
ATOM 865 C C . ALA A 1 106 ? -10.703 -19.75 -12.148 1 92.12 106 ALA A C 1
ATOM 867 O O . ALA A 1 106 ? -11.602 -18.906 -12.156 1 92.12 106 ALA A O 1
ATOM 868 N N . ASP A 1 107 ? -10.93 -21 -12.508 1 91.19 107 ASP A N 1
ATOM 869 C CA . ASP A 1 107 ? -12.211 -21.484 -13 1 91.19 107 ASP A CA 1
ATOM 870 C C . ASP A 1 107 ? -13.297 -21.344 -11.93 1 91.19 107 ASP A C 1
ATOM 872 O O . ASP A 1 107 ? -14.461 -21.125 -12.242 1 91.19 107 ASP A O 1
ATOM 876 N N . ARG A 1 108 ? -12.914 -21.422 -10.742 1 90.56 108 ARG A N 1
ATOM 877 C CA . ARG A 1 108 ? -13.875 -21.422 -9.641 1 90.56 108 ARG A CA 1
ATOM 878 C C . ARG A 1 108 ? -14.023 -20.016 -9.047 1 90.56 108 ARG A C 1
ATOM 880 O O . ARG A 1 108 ? -14.859 -19.797 -8.164 1 90.56 108 ARG A O 1
ATOM 887 N N . SER A 1 109 ? -13.188 -19.141 -9.445 1 87.62 109 SER A N 1
ATOM 888 C CA . SER A 1 109 ? -13.172 -17.797 -8.875 1 87.62 109 SER A CA 1
ATOM 889 C C . SER A 1 109 ? -14.422 -17.016 -9.266 1 87.62 109 SER A C 1
ATOM 891 O O . SER A 1 109 ? -14.742 -16.906 -10.445 1 87.62 109 SER A O 1
ATOM 893 N N . VAL A 1 110 ? -15.141 -16.672 -8.281 1 85.62 110 VAL A N 1
ATOM 894 C CA . VAL A 1 110 ? -16.281 -15.781 -8.484 1 85.62 110 VAL A CA 1
ATOM 895 C C . VAL A 1 110 ? -15.836 -14.328 -8.352 1 85.62 110 VAL A C 1
ATOM 897 O O . VAL A 1 110 ? -15.43 -13.891 -7.273 1 85.62 110 VAL A O 1
ATOM 900 N N . ILE A 1 111 ? -15.828 -13.695 -9.492 1 81.69 111 ILE A N 1
ATOM 901 C CA . ILE A 1 111 ? -15.398 -12.297 -9.5 1 81.69 111 ILE A CA 1
ATOM 902 C C . ILE A 1 111 ? -16.547 -11.398 -9.055 1 81.69 111 ILE A C 1
ATOM 904 O O . ILE A 1 111 ? -17.531 -11.25 -9.773 1 81.69 111 ILE A O 1
ATOM 908 N N . GLU A 1 112 ? -16.359 -11 -7.844 1 82.12 112 GLU A N 1
ATOM 909 C CA . GLU A 1 112 ? -17.297 -10.023 -7.305 1 82.12 112 GLU A CA 1
ATOM 910 C C . GLU A 1 112 ? -16.906 -8.602 -7.699 1 82.12 112 GLU A C 1
ATOM 912 O O . GLU A 1 112 ? -15.984 -8.023 -7.113 1 82.12 112 GLU A O 1
ATOM 917 N N . ARG A 1 113 ? -17.672 -8 -8.562 1 80.94 113 ARG A N 1
ATOM 918 C CA . ARG A 1 113 ? -17.328 -6.715 -9.156 1 80.94 113 ARG A CA 1
ATOM 919 C C . ARG A 1 113 ? -17.156 -5.641 -8.086 1 80.94 113 ARG A C 1
ATOM 921 O O . ARG A 1 113 ? -16.219 -4.84 -8.148 1 80.94 113 ARG A O 1
ATOM 928 N N . GLU A 1 114 ? -18.016 -5.637 -7.18 1 76.75 114 GLU A N 1
ATOM 929 C CA . GLU A 1 114 ? -17.938 -4.648 -6.109 1 76.75 114 GLU A CA 1
ATOM 930 C C . G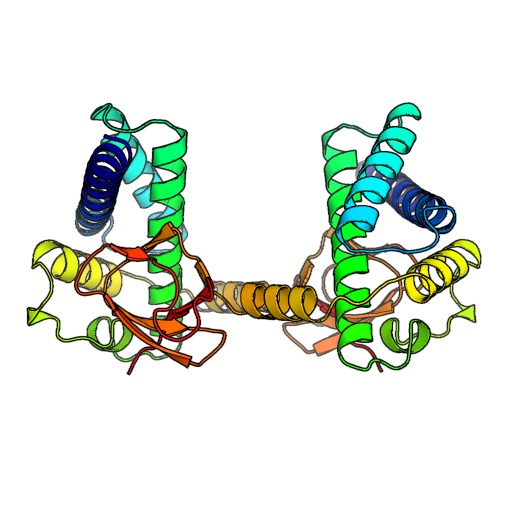LU A 1 114 ? -16.625 -4.766 -5.34 1 76.75 114 GLU A C 1
ATOM 932 O O . GLU A 1 114 ? -15.984 -3.76 -5.043 1 76.75 114 GLU A O 1
ATOM 937 N N . ARG A 1 115 ? -16.297 -5.965 -5.113 1 80.69 115 ARG A N 1
ATOM 938 C CA . ARG A 1 115 ? -15.055 -6.191 -4.375 1 80.69 115 ARG A CA 1
ATOM 939 C C . ARG A 1 115 ? -13.844 -5.793 -5.207 1 80.69 115 ARG A C 1
ATOM 941 O O . ARG A 1 115 ? -12.891 -5.219 -4.684 1 80.69 115 ARG A O 1
ATOM 948 N N . LEU A 1 116 ? -13.859 -6.117 -6.395 1 81.88 116 LEU A N 1
ATOM 949 C CA . LEU A 1 116 ? -12.766 -5.727 -7.285 1 81.88 116 LEU A CA 1
ATOM 950 C C . LEU A 1 116 ? -12.609 -4.211 -7.316 1 81.88 116 LEU A C 1
ATOM 952 O O . LEU A 1 116 ? -11.492 -3.699 -7.23 1 81.88 116 LEU A O 1
ATOM 956 N N . GLU A 1 117 ? -13.695 -3.57 -7.449 1 82.31 117 GLU A N 1
ATOM 957 C CA . GLU A 1 117 ? -13.68 -2.109 -7.473 1 82.31 117 GLU A CA 1
ATOM 958 C C . GLU A 1 117 ? -13.094 -1.545 -6.18 1 82.31 117 GLU A C 1
ATOM 960 O O . GLU A 1 117 ? -12.297 -0.604 -6.211 1 82.31 117 GLU A O 1
ATOM 965 N N . GLU A 1 118 ? -13.438 -2.104 -5.117 1 81.31 118 GLU A N 1
ATOM 966 C CA . GLU A 1 118 ? -12.906 -1.668 -3.828 1 81.31 118 GLU A CA 1
ATOM 967 C C . GLU A 1 118 ? -11.398 -1.881 -3.75 1 81.31 118 GLU A C 1
ATOM 969 O O . GLU A 1 118 ? -10.672 -1.031 -3.23 1 81.31 118 GLU A O 1
ATOM 974 N N . ASP A 1 119 ? -10.992 -2.961 -4.246 1 83.31 119 ASP A N 1
ATOM 975 C CA . ASP A 1 119 ? -9.57 -3.262 -4.25 1 83.31 119 ASP A CA 1
ATOM 976 C C . ASP A 1 119 ? -8.797 -2.252 -5.098 1 83.31 119 ASP A C 1
ATOM 978 O O . ASP A 1 119 ? -7.719 -1.797 -4.703 1 83.31 119 ASP A O 1
ATOM 982 N N . LEU A 1 120 ? -9.297 -1.973 -6.176 1 81.44 120 LEU A N 1
ATOM 983 C CA . LEU A 1 120 ? -8.664 -1.007 -7.066 1 81.44 120 LEU A CA 1
ATOM 984 C C . LEU A 1 120 ? -8.617 0.376 -6.43 1 81.44 120 LEU A C 1
ATOM 986 O O . LEU A 1 120 ? -7.602 1.069 -6.508 1 81.44 120 LEU A O 1
ATOM 990 N N . GLU A 1 121 ? -9.688 0.719 -5.824 1 85.38 121 GLU A N 1
ATOM 991 C CA . GLU A 1 121 ? -9.742 2.004 -5.133 1 85.38 121 GLU A CA 1
ATOM 992 C C . GLU A 1 121 ? -8.727 2.068 -4 1 85.38 121 GLU A C 1
ATOM 994 O O . GLU A 1 121 ? -8.008 3.062 -3.854 1 85.38 121 GLU A O 1
ATOM 999 N N . ALA A 1 122 ? -8.648 1.03 -3.312 1 83.19 122 ALA A N 1
ATOM 1000 C CA . ALA A 1 122 ? -7.707 0.958 -2.197 1 83.19 122 ALA A CA 1
ATOM 1001 C C . ALA A 1 122 ? -6.266 1.078 -2.688 1 83.19 122 ALA A C 1
ATOM 1003 O O . ALA A 1 122 ? -5.434 1.717 -2.037 1 83.19 122 ALA A O 1
ATOM 1004 N N . SER A 1 123 ? -6 0.5 -3.754 1 79.19 123 SER A N 1
ATOM 1005 C CA . SER A 1 123 ? -4.641 0.501 -4.281 1 79.19 123 SER A CA 1
ATOM 1006 C C . SER A 1 123 ? -4.23 1.894 -4.75 1 79.19 123 SER A C 1
ATOM 1008 O O . SER A 1 123 ? -3.041 2.215 -4.793 1 79.19 123 SER A O 1
ATOM 1010 N N . ARG A 1 124 ? -5.133 2.711 -5.02 1 79.19 124 ARG A N 1
ATOM 1011 C CA . ARG A 1 124 ? -4.875 4.055 -5.523 1 79.19 124 ARG A CA 1
ATOM 1012 C C . ARG A 1 124 ? -4.91 5.078 -4.395 1 79.19 124 ARG A C 1
ATOM 1014 O O . ARG A 1 124 ? -4.562 6.246 -4.594 1 79.19 124 ARG A O 1
ATOM 1021 N N . ALA A 1 125 ? -5.316 4.629 -3.359 1 87.69 125 ALA A N 1
ATOM 1022 C CA . ALA A 1 125 ? -5.602 5.551 -2.264 1 87.69 125 ALA A CA 1
ATOM 1023 C C . ALA A 1 125 ? -4.387 5.715 -1.352 1 87.69 125 ALA A C 1
ATOM 1025 O O . ALA A 1 125 ? -3.613 4.773 -1.165 1 87.69 125 ALA A O 1
ATOM 1026 N N . ASP A 1 126 ? -4.223 6.859 -0.809 1 88.69 126 ASP A N 1
ATOM 1027 C CA . ASP A 1 126 ? -3.232 7.102 0.235 1 88.69 126 ASP A CA 1
ATOM 1028 C C . ASP A 1 126 ? -3.902 7.293 1.594 1 88.69 126 ASP A C 1
ATOM 1030 O O . ASP A 1 126 ? -3.236 7.266 2.631 1 88.69 126 ASP A O 1
ATOM 1034 N N . TYR A 1 127 ? -5.176 7.508 1.527 1 94.62 127 TYR A N 1
ATOM 1035 C CA . TYR A 1 127 ? -5.938 7.785 2.74 1 94.62 127 TYR A CA 1
ATOM 1036 C C . TYR A 1 127 ? -7.199 6.934 2.799 1 94.62 127 TYR A C 1
ATOM 1038 O O . TYR A 1 127 ? -7.781 6.598 1.764 1 94.62 127 TYR A O 1
ATOM 1046 N N . SER A 1 128 ? -7.652 6.664 4.051 1 94.94 128 SER A N 1
ATOM 1047 C CA . SER A 1 128 ? -8.883 5.91 4.258 1 94.94 128 SER A CA 1
ATOM 1048 C C . SER A 1 128 ? -9.734 6.527 5.359 1 94.94 128 SER A C 1
ATOM 1050 O O . SER A 1 128 ? -9.203 7.152 6.281 1 94.94 128 SER A O 1
ATOM 1052 N N . VAL A 1 129 ? -10.953 6.32 5.242 1 94.25 129 VAL A N 1
ATOM 1053 C CA . VAL A 1 129 ? -11.906 6.781 6.246 1 94.25 129 VAL A CA 1
ATOM 1054 C C . VAL A 1 129 ? -11.453 6.344 7.637 1 94.25 129 VAL A C 1
ATOM 1056 O O . VAL A 1 129 ? -11 5.211 7.82 1 94.25 129 VAL A O 1
ATOM 1059 N N . GLY A 1 130 ? -11.617 7.277 8.578 1 93.31 130 GLY A N 1
ATOM 1060 C CA . GLY A 1 130 ? -11.297 6.957 9.961 1 93.31 130 GLY A CA 1
ATOM 1061 C C . GLY A 1 130 ? -9.906 7.387 10.367 1 93.31 130 GLY A C 1
ATOM 1062 O O . GLY A 1 130 ? -9.586 7.445 11.555 1 93.31 130 GLY A O 1
ATOM 1063 N N . GLU A 1 131 ? -9.039 7.672 9.445 1 93.94 131 GLU A N 1
ATOM 1064 C CA . GLU A 1 131 ? -7.684 8.133 9.719 1 93.94 131 GLU A CA 1
ATOM 1065 C C . GLU A 1 131 ? -7.641 9.641 9.93 1 93.94 131 GLU A C 1
ATOM 1067 O O . GLU A 1 131 ? -8.453 10.375 9.359 1 93.94 131 GLU A O 1
ATOM 1072 N N . MET A 1 132 ? -6.664 10.062 10.789 1 95.19 132 MET A N 1
ATOM 1073 C CA . MET A 1 132 ? -6.395 11.5 10.883 1 95.19 132 MET A CA 1
ATOM 1074 C C . MET A 1 132 ? -5.539 11.961 9.703 1 95.19 132 MET A C 1
ATOM 1076 O O . MET A 1 132 ? -4.645 11.242 9.258 1 95.19 132 MET A O 1
ATOM 1080 N N . ALA A 1 133 ? -5.836 13.148 9.211 1 95.75 133 ALA A N 1
ATOM 1081 C CA . ALA A 1 133 ? -5.07 13.727 8.109 1 95.75 133 ALA A CA 1
ATOM 1082 C C . ALA A 1 133 ? -4.789 15.203 8.352 1 95.75 133 ALA A C 1
ATOM 1084 O O . ALA A 1 133 ? -5.574 15.891 9.008 1 95.75 133 ALA A O 1
ATOM 1085 N N . ALA A 1 134 ? -3.668 15.633 7.855 1 95.19 134 ALA A N 1
ATOM 1086 C CA . ALA A 1 134 ? -3.387 17.062 7.816 1 95.19 134 ALA A CA 1
ATOM 1087 C C . ALA A 1 134 ? -4.426 17.797 6.98 1 95.19 134 ALA A C 1
ATOM 1089 O O . ALA A 1 134 ? -5.098 17.203 6.137 1 95.19 134 ALA A O 1
ATOM 1090 N N . PRO A 1 135 ? -4.473 19.094 7.25 1 94.94 135 PRO A N 1
ATOM 1091 C CA . PRO A 1 135 ? -5.41 19.891 6.445 1 94.94 135 PRO A CA 1
ATOM 1092 C C . PRO A 1 135 ? -5.102 19.828 4.953 1 94.94 135 PRO A C 1
ATOM 1094 O O . PRO A 1 135 ? -3.977 19.516 4.562 1 94.94 135 PRO A O 1
ATOM 1097 N N . GLY A 1 136 ? -6.25 20.25 4.172 1 94.25 136 GLY A N 1
ATOM 1098 C CA . GLY A 1 136 ? -6.027 20.344 2.736 1 94.25 136 GLY A CA 1
ATOM 1099 C C . GLY A 1 136 ? -7.125 19.672 1.923 1 94.25 136 GLY A C 1
ATOM 1100 O O . GLY A 1 136 ? -8.055 19.094 2.482 1 94.25 136 GLY A O 1
ATOM 1101 N N . ARG A 1 137 ? -6.898 19.812 0.603 1 95.69 137 ARG A N 1
ATOM 1102 C CA . ARG A 1 137 ? -7.863 19.266 -0.351 1 95.69 137 ARG A CA 1
ATOM 1103 C C . ARG A 1 137 ? -7.59 17.797 -0.64 1 95.69 137 ARG A C 1
ATOM 1105 O O . ARG A 1 137 ? -6.434 17.406 -0.812 1 95.69 137 ARG A O 1
ATOM 1112 N N . MET A 1 138 ? -8.656 17.031 -0.65 1 96.06 138 MET A N 1
ATOM 1113 C CA . MET A 1 138 ? -8.602 15.625 -1.038 1 96.06 138 MET A CA 1
ATOM 1114 C C . MET A 1 138 ? -9.688 15.297 -2.055 1 96.06 138 MET A C 1
ATOM 1116 O O . MET A 1 138 ? -10.688 16.016 -2.152 1 96.06 138 MET A O 1
ATOM 1120 N N . ALA A 1 139 ? -9.438 14.281 -2.848 1 96.31 139 ALA A N 1
ATOM 1121 C CA . ALA A 1 139 ? -10.438 13.789 -3.793 1 96.31 139 ALA A CA 1
ATOM 1122 C C . ALA A 1 139 ? -10.812 12.336 -3.494 1 96.31 139 ALA A C 1
ATOM 1124 O O . ALA A 1 139 ? -9.938 11.523 -3.182 1 96.31 139 ALA A O 1
ATOM 1125 N N . CYS A 1 140 ? -12.062 12.031 -3.539 1 97.06 140 CYS A N 1
ATOM 1126 C CA . CYS A 1 140 ? -12.531 10.656 -3.457 1 97.06 140 CYS A CA 1
ATOM 1127 C C . CYS A 1 140 ? -12.023 9.836 -4.641 1 97.06 140 CYS A C 1
ATOM 1129 O O . CYS A 1 140 ? -12.219 10.227 -5.793 1 97.06 140 CYS A O 1
ATOM 1131 N N . VAL A 1 141 ? -11.547 8.703 -4.371 1 92.81 141 VAL A N 1
ATOM 1132 C CA . VAL A 1 141 ? -10.938 7.898 -5.418 1 92.81 141 VAL A CA 1
ATOM 1133 C C . VAL A 1 141 ? -12.016 7.266 -6.289 1 92.81 141 VAL A C 1
ATOM 1135 O O . VAL A 1 141 ? -11.766 6.887 -7.434 1 92.81 141 VAL A O 1
ATOM 1138 N N . HIS A 1 142 ? -13.219 7.211 -5.738 1 90.69 142 HIS A N 1
ATOM 1139 C CA . HIS A 1 142 ? -14.32 6.559 -6.441 1 90.69 142 HIS A CA 1
ATOM 1140 C C . HIS A 1 142 ? -15.039 7.535 -7.363 1 90.69 142 HIS A C 1
ATOM 1142 O O . HIS A 1 142 ? -15.289 7.223 -8.531 1 90.69 142 HIS A O 1
ATOM 1148 N N . CYS A 1 143 ? -15.344 8.719 -6.934 1 94.44 143 CYS A N 1
ATOM 1149 C CA . CYS A 1 143 ? -16.219 9.586 -7.711 1 94.44 143 CYS A CA 1
ATOM 1150 C C . CYS A 1 143 ? -15.57 10.938 -7.961 1 94.44 143 CYS A C 1
ATOM 1152 O O . CYS A 1 143 ? -16.188 11.836 -8.539 1 94.44 143 CYS A O 1
ATOM 1154 N N . ASP A 1 144 ? -14.438 11.211 -7.426 1 93.94 144 ASP A N 1
ATOM 1155 C CA . ASP A 1 144 ? -13.602 12.391 -7.648 1 93.94 144 ASP A CA 1
ATOM 1156 C C . ASP A 1 144 ? -14.148 13.602 -6.895 1 93.94 144 ASP A C 1
ATOM 1158 O O . ASP A 1 144 ? -13.664 14.719 -7.078 1 93.94 144 ASP A O 1
ATOM 1162 N N . ALA A 1 145 ? -15.133 13.438 -6.066 1 96.31 145 ALA A N 1
ATOM 1163 C CA . ALA A 1 145 ? -15.625 14.547 -5.258 1 96.31 145 ALA A CA 1
ATOM 1164 C C . ALA A 1 145 ? -14.508 15.141 -4.402 1 96.31 145 ALA A C 1
ATOM 1166 O O . ALA A 1 145 ? -13.703 14.406 -3.818 1 96.31 145 ALA A O 1
ATOM 1167 N N . ILE A 1 146 ? -14.5 16.469 -4.324 1 96.44 146 ILE A N 1
ATOM 1168 C CA . ILE A 1 146 ? -13.477 17.188 -3.57 1 96.44 146 ILE A CA 1
ATOM 1169 C C . ILE A 1 146 ? -13.961 17.422 -2.141 1 96.44 146 ILE A C 1
ATOM 1171 O O . ILE A 1 146 ? -15.117 17.781 -1.92 1 96.44 146 ILE A O 1
ATOM 1175 N N . VAL A 1 147 ? -13.07 17.234 -1.186 1 95.31 147 VAL A N 1
ATOM 1176 C CA . VAL A 1 147 ? -13.305 17.594 0.211 1 95.31 147 VAL A CA 1
ATOM 1177 C C . VAL A 1 147 ? -12.164 18.469 0.717 1 95.31 147 VAL A C 1
ATOM 1179 O O . VAL A 1 147 ? -10.992 18.219 0.42 1 95.31 147 VAL A O 1
ATOM 1182 N N . GLU A 1 148 ? -12.508 19.469 1.399 1 94.38 148 GLU A N 1
ATOM 1183 C CA . GLU A 1 148 ? -11.508 20.375 1.972 1 94.38 148 GLU A CA 1
ATOM 1184 C C . GLU A 1 148 ? -11.461 20.25 3.492 1 94.38 148 GLU A C 1
ATOM 1186 O O . GLU A 1 148 ? -12.438 20.547 4.176 1 94.38 148 GLU A O 1
ATOM 1191 N N . LEU A 1 149 ? -10.352 19.812 3.979 1 94.56 149 LEU A N 1
ATOM 1192 C CA . LEU A 1 149 ? -10.133 19.75 5.418 1 94.56 149 LEU A CA 1
ATOM 1193 C C . LEU A 1 149 ? -9.531 21.047 5.938 1 94.56 149 LEU A C 1
ATOM 1195 O O . LEU A 1 149 ? -8.398 21.391 5.609 1 94.56 149 LEU A O 1
ATOM 1199 N N . GLU A 1 150 ? -10.227 21.703 6.805 1 92.06 150 GLU A N 1
ATOM 1200 C CA . GLU A 1 150 ? -9.797 23.016 7.277 1 92.06 150 GLU A CA 1
ATOM 1201 C C . GLU A 1 150 ? -8.898 22.891 8.508 1 92.06 150 GLU A C 1
ATOM 1203 O O . GLU A 1 150 ? -8.594 23.891 9.156 1 92.06 150 GLU A O 1
ATOM 1208 N N . GLY A 1 151 ? -8.586 21.797 8.891 1 93.12 151 GLY A N 1
ATOM 1209 C CA . GLY A 1 151 ? -7.695 21.422 9.977 1 93.12 151 GLY A CA 1
ATOM 1210 C C . GLY A 1 151 ? -7.371 19.938 9.992 1 93.12 151 GLY A C 1
ATOM 1211 O O . GLY A 1 151 ? -7.766 19.203 9.086 1 93.12 151 GLY A O 1
ATOM 1212 N N . VAL A 1 152 ? -6.547 19.594 11.008 1 93.88 152 VAL A N 1
ATOM 1213 C CA . VAL A 1 152 ? -6.348 18.172 11.227 1 93.88 152 VAL A CA 1
ATOM 1214 C C . VAL A 1 152 ? -7.684 17.5 11.562 1 93.88 152 VAL A C 1
ATOM 1216 O O . VAL A 1 152 ? -8.391 17.938 12.477 1 93.88 152 VAL A O 1
ATOM 1219 N N . THR A 1 153 ? -8.062 16.531 10.781 1 94.44 153 THR A N 1
ATOM 1220 C CA . THR A 1 153 ? -9.414 15.992 10.875 1 94.44 153 THR A CA 1
ATOM 1221 C C . THR A 1 153 ? -9.414 14.492 10.617 1 94.44 153 THR A C 1
ATOM 1223 O O . THR A 1 153 ? -8.57 13.984 9.867 1 94.44 153 THR A O 1
ATOM 1226 N N . ARG A 1 154 ? -10.305 13.859 11.297 1 95.19 154 ARG A N 1
ATOM 1227 C CA . ARG A 1 154 ? -10.578 12.461 10.953 1 95.19 154 ARG A CA 1
ATOM 1228 C C . ARG A 1 154 ? -11.375 12.359 9.656 1 95.19 154 ARG A C 1
ATOM 1230 O O . ARG A 1 154 ? -12.438 12.977 9.531 1 95.19 154 ARG A O 1
ATOM 1237 N N . ILE A 1 155 ? -10.914 11.586 8.719 1 95.94 155 ILE A N 1
ATOM 1238 C CA . ILE A 1 155 ? -11.547 11.5 7.406 1 95.94 155 ILE A CA 1
ATOM 1239 C C . ILE A 1 155 ? -12.867 10.742 7.523 1 95.94 155 ILE A C 1
ATOM 1241 O O . ILE A 1 155 ? -12.922 9.672 8.125 1 95.94 155 ILE A O 1
ATOM 1245 N N . GLU A 1 156 ? -13.906 11.289 6.973 1 95.88 156 GLU A N 1
ATOM 1246 C CA . GLU A 1 156 ? -15.242 10.695 6.926 1 95.88 156 GLU A CA 1
ATOM 1247 C C . GLU A 1 156 ? -15.547 10.133 5.539 1 95.88 156 GLU A C 1
ATOM 1249 O O . GLU A 1 156 ? -14.883 10.484 4.562 1 95.88 156 GLU A O 1
ATOM 1254 N N . PRO A 1 157 ? -16.562 9.227 5.5 1 95.56 157 PRO A N 1
ATOM 1255 C CA . PRO A 1 157 ? -16.938 8.727 4.176 1 95.56 157 PRO A CA 1
ATOM 1256 C C . PRO A 1 157 ? -17.312 9.844 3.209 1 95.56 157 PRO A C 1
ATOM 1258 O O . PRO A 1 157 ? -17.812 10.883 3.635 1 95.56 157 PRO A O 1
ATOM 1261 N N . CYS A 1 158 ? -17.047 9.617 1.922 1 97.25 158 CYS A N 1
ATOM 1262 C CA . CYS A 1 158 ? -17.391 10.602 0.896 1 97.25 158 CYS A CA 1
ATOM 1263 C C . CYS A 1 158 ? -18.859 11 0.992 1 97.25 158 CYS A C 1
ATOM 1265 O O . CYS A 1 158 ? -19.734 10.141 1.027 1 97.25 158 CYS A O 1
ATOM 1267 N N . HIS A 1 159 ? -19.094 12.227 1 1 96.19 159 HIS A N 1
ATOM 1268 C CA . HIS A 1 159 ? -20.453 12.727 1.15 1 96.19 159 HIS A CA 1
ATOM 1269 C C . HIS A 1 159 ? -21.266 12.469 -0.107 1 96.19 159 HIS A C 1
ATOM 1271 O O . HIS A 1 159 ? -22.5 12.406 -0.046 1 96.19 159 HIS A O 1
ATOM 1277 N N . GLN A 1 160 ? -20.609 12.359 -1.229 1 95.19 160 GLN A N 1
ATOM 1278 C CA . GLN A 1 160 ? -21.297 12.195 -2.5 1 95.19 160 GLN A CA 1
ATOM 1279 C C . GLN A 1 160 ? -21.609 10.727 -2.773 1 95.19 160 GLN A C 1
ATOM 1281 O O . GLN A 1 160 ? -22.688 10.398 -3.268 1 95.19 160 GLN A O 1
ATOM 1286 N N . CYS A 1 161 ? -20.766 9.805 -2.486 1 94.81 161 CYS A N 1
ATOM 1287 C CA . CYS A 1 161 ? -20.969 8.43 -2.922 1 94.81 161 CYS A CA 1
ATOM 1288 C C . CYS A 1 161 ? -20.812 7.461 -1.757 1 94.81 161 CYS A C 1
ATOM 1290 O O . CYS A 1 161 ? -21.094 6.266 -1.896 1 94.81 161 CYS A O 1
ATOM 1292 N N . GLY A 1 162 ? -20.266 7.934 -0.69 1 94.12 162 GLY A N 1
ATOM 1293 C CA . GLY A 1 162 ? -20.141 7.102 0.496 1 94.12 162 GLY A CA 1
ATOM 1294 C C . GLY A 1 162 ? -18.875 6.277 0.519 1 94.12 162 GLY A C 1
ATOM 1295 O O . GLY A 1 162 ? -18.609 5.559 1.484 1 94.12 162 GLY A O 1
ATOM 1296 N N . HIS A 1 163 ? -18.031 6.363 -0.417 1 92.38 163 HIS A N 1
ATOM 1297 C CA . HIS A 1 163 ? -16.844 5.531 -0.497 1 92.38 163 HIS A CA 1
ATOM 1298 C C . HIS A 1 163 ? -15.797 5.957 0.532 1 92.38 163 HIS A C 1
ATOM 1300 O O . HIS A 1 163 ? -15.969 6.973 1.212 1 92.38 163 HIS A O 1
ATOM 1306 N N . ARG A 1 164 ? -14.68 5.117 0.654 1 94.12 164 ARG A N 1
ATOM 1307 C CA . ARG A 1 164 ? -13.883 5.227 1.869 1 94.12 164 ARG A CA 1
ATOM 1308 C C . ARG A 1 164 ? -12.461 5.676 1.548 1 94.12 164 ARG A C 1
ATOM 1310 O O . ARG A 1 164 ? -11.641 5.859 2.451 1 94.12 164 ARG A O 1
ATOM 1317 N N . TYR A 1 165 ? -12.07 5.855 0.322 1 94.5 165 TYR A N 1
ATOM 1318 C CA . TYR A 1 165 ? -10.672 6.047 -0.05 1 94.5 165 TYR A CA 1
ATOM 1319 C C . TYR A 1 165 ? -10.461 7.41 -0.7 1 94.5 165 TYR A C 1
ATOM 1321 O O . TYR A 1 165 ? -11.297 7.863 -1.492 1 94.5 165 TYR A O 1
ATOM 1329 N N . PHE A 1 166 ? -9.266 8.008 -0.333 1 95.62 166 PHE A N 1
ATOM 1330 C CA . PHE A 1 166 ? -9 9.375 -0.778 1 95.62 166 PHE A CA 1
ATOM 1331 C C . PHE A 1 166 ? -7.539 9.539 -1.175 1 95.62 166 PHE A C 1
ATOM 1333 O O . PHE A 1 166 ? -6.695 8.719 -0.817 1 95.62 166 PHE A O 1
ATOM 1340 N N . VAL A 1 167 ? -7.309 10.531 -1.987 1 94.81 167 VAL A N 1
ATOM 1341 C CA . VAL A 1 167 ? -5.965 10.984 -2.326 1 94.81 167 VAL A CA 1
ATOM 1342 C C . VAL A 1 167 ? -5.887 12.5 -2.193 1 94.81 167 VAL A C 1
ATOM 1344 O O . VAL A 1 167 ? -6.906 13.195 -2.246 1 94.81 167 VAL A O 1
ATOM 1347 N N . ARG A 1 168 ? -4.633 12.984 -1.904 1 94.12 168 ARG A N 1
ATOM 1348 C CA . ARG A 1 168 ? -4.465 14.43 -1.94 1 94.12 168 ARG A CA 1
ATOM 1349 C C . ARG A 1 168 ? -4.766 14.984 -3.33 1 94.12 168 ARG A C 1
ATOM 1351 O O . ARG A 1 168 ? -4.418 14.367 -4.336 1 94.12 168 ARG A O 1
ATOM 1358 N N . ALA A 1 169 ? -5.422 16.188 -3.357 1 92.81 169 ALA A N 1
ATOM 1359 C CA . ALA A 1 169 ? -5.789 16.828 -4.617 1 92.81 169 ALA A CA 1
ATOM 1360 C C . ALA A 1 169 ? -5.332 18.281 -4.656 1 92.81 169 ALA A C 1
ATOM 1362 O O . ALA A 1 169 ? -6.156 19.188 -4.676 1 92.81 169 ALA A O 1
ATOM 1363 N N . PRO A 1 170 ? -4.031 18.406 -4.691 1 87.31 170 PRO A N 1
ATOM 1364 C CA . PRO A 1 170 ? -3.514 19.766 -4.762 1 87.31 170 PRO A CA 1
ATOM 1365 C C . PRO A 1 170 ? -4.051 20.547 -5.965 1 87.31 170 PRO A C 1
ATOM 1367 O O . PRO A 1 170 ? -4.531 19.938 -6.926 1 87.31 170 PRO A O 1
ATOM 1370 N N . LYS A 1 171 ? -4.098 21.906 -5.793 1 78.56 171 LYS A N 1
ATOM 1371 C CA . LYS A 1 171 ? -4.582 22.734 -6.883 1 78.56 171 LYS A CA 1
ATOM 1372 C C . LYS A 1 171 ? -3.484 22.984 -7.918 1 78.56 171 LYS A C 1
ATOM 1374 O O . LYS A 1 171 ? -2.299 23 -7.582 1 78.56 171 LYS A O 1
ATOM 1379 N N . MET B 1 1 ? -24.016 8.586 24.328 1 44.5 1 MET B N 1
ATOM 1380 C CA . MET B 1 1 ? -22.781 8.336 25.078 1 44.5 1 MET B CA 1
ATOM 1381 C C . MET B 1 1 ? -21.672 7.863 24.141 1 44.5 1 MET B C 1
ATOM 1383 O O . MET B 1 1 ? -20.531 8.336 24.234 1 44.5 1 MET B O 1
ATOM 1387 N N . SER B 1 2 ? -22.031 6.973 23.188 1 50.41 2 SER B N 1
ATOM 1388 C CA . SER B 1 2 ? -21.062 6.426 22.234 1 50.41 2 SER B CA 1
ATOM 1389 C C . SER B 1 2 ? -20.562 7.5 21.281 1 50.41 2 SER B C 1
ATOM 1391 O O . SER B 1 2 ? -19.359 7.586 21.016 1 50.41 2 SER B O 1
ATOM 1393 N N . GLU B 1 3 ? -21.438 8.359 20.828 1 54.97 3 GLU B N 1
ATOM 1394 C CA . GLU B 1 3 ? -21.094 9.453 19.938 1 54.97 3 GLU B CA 1
ATOM 1395 C C . GLU B 1 3 ? -20.188 10.469 20.625 1 54.97 3 GLU B C 1
ATOM 1397 O O . GLU B 1 3 ? -19.281 11.031 20 1 54.97 3 GLU B O 1
ATOM 1402 N N . GLN B 1 4 ? -20.5 10.758 21.922 1 52.5 4 GLN B N 1
ATOM 1403 C CA . GLN B 1 4 ? -19.688 11.695 22.688 1 52.5 4 GLN B CA 1
ATOM 1404 C C . GLN B 1 4 ? -18.281 11.156 22.906 1 52.5 4 GLN B C 1
ATOM 1406 O O . GLN B 1 4 ? -17.297 11.906 22.844 1 52.5 4 GLN B O 1
ATOM 1411 N N . GLN B 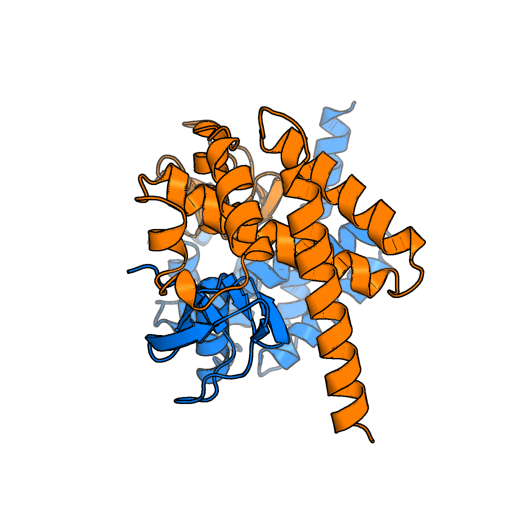1 5 ? -18.266 9.906 23.25 1 59.38 5 GLN B N 1
ATOM 1412 C CA . GLN B 1 5 ? -16.969 9.281 23.484 1 59.38 5 GLN B CA 1
ATOM 1413 C C . GLN B 1 5 ? -16.125 9.281 22.219 1 59.38 5 GLN B C 1
ATOM 1415 O O . GLN B 1 5 ? -14.922 9.5 22.266 1 59.38 5 GLN B O 1
ATOM 1420 N N . ASP B 1 6 ? -16.875 9.188 21.141 1 72.5 6 ASP B N 1
ATOM 1421 C CA . ASP B 1 6 ? -16.188 9.203 19.844 1 72.5 6 ASP B CA 1
ATOM 1422 C C . ASP B 1 6 ? -15.656 10.594 19.516 1 72.5 6 ASP B C 1
ATOM 1424 O O . ASP B 1 6 ? -14.547 10.734 19.016 1 72.5 6 ASP B O 1
ATOM 1428 N N . SER B 1 7 ? -16.391 11.5 20.016 1 78.81 7 SER B N 1
ATOM 1429 C CA . SER B 1 7 ? -15.977 12.883 19.766 1 78.81 7 SER B CA 1
ATOM 1430 C C . SER B 1 7 ? -14.773 13.258 20.625 1 78.81 7 SER B C 1
ATOM 1432 O O . SER B 1 7 ? -13.844 13.914 20.156 1 78.81 7 SER B O 1
ATOM 1434 N N . HIS B 1 8 ? -14.812 12.789 21.844 1 81.56 8 HIS B N 1
ATOM 1435 C CA . HIS B 1 8 ? -13.695 13.078 22.734 1 81.56 8 HIS B CA 1
ATOM 1436 C C . HIS B 1 8 ? -12.422 12.391 22.25 1 81.56 8 HIS B C 1
ATOM 1438 O O . HIS B 1 8 ? -11.344 12.984 22.281 1 81.56 8 HIS B O 1
ATOM 1444 N N . HIS B 1 9 ? -12.656 11.234 21.859 1 86.06 9 HIS B N 1
ATOM 1445 C CA . HIS B 1 9 ? -11.523 10.469 21.344 1 86.06 9 HIS B CA 1
ATOM 1446 C C . HIS B 1 9 ? -10.93 11.141 20.109 1 86.06 9 HIS B C 1
ATOM 1448 O O . HIS B 1 9 ? -9.711 11.273 19.984 1 86.06 9 HIS B O 1
ATOM 1454 N N . ASP B 1 10 ? -11.797 11.594 19.297 1 88.56 10 ASP B N 1
ATOM 1455 C CA . ASP B 1 10 ? -11.359 12.266 18.078 1 88.56 10 ASP B CA 1
ATOM 1456 C C . ASP B 1 10 ? -10.609 13.562 18.406 1 88.56 10 ASP B C 1
ATOM 1458 O O . ASP B 1 10 ? -9.609 13.891 17.75 1 88.56 10 ASP B O 1
ATOM 1462 N N . HIS B 1 11 ? -11.117 14.25 19.359 1 90 11 HIS B N 1
ATOM 1463 C CA . HIS B 1 11 ? -10.477 15.492 19.781 1 90 11 HIS B CA 1
ATOM 1464 C C . HIS B 1 11 ? -9.07 15.242 20.297 1 90 11 HIS B C 1
ATOM 1466 O O . HIS B 1 11 ? -8.141 15.992 19.984 1 90 11 HIS B O 1
ATOM 1472 N N . ARG B 1 12 ? -8.938 14.242 21.062 1 91.56 12 ARG B N 1
ATOM 1473 C CA . ARG B 1 12 ? -7.637 13.914 21.641 1 91.56 12 ARG B CA 1
ATOM 1474 C C . ARG B 1 12 ? -6.637 13.547 20.547 1 91.56 12 ARG B C 1
ATOM 1476 O O . ARG B 1 12 ? -5.488 13.984 20.578 1 91.56 12 ARG B O 1
ATOM 1483 N N . LEU B 1 13 ? -7.113 12.789 19.641 1 93.06 13 LEU B N 1
ATOM 1484 C CA . LEU B 1 13 ? -6.234 12.367 18.547 1 93.06 13 LEU B CA 1
ATOM 1485 C C . LEU B 1 13 ? -5.832 13.555 17.688 1 93.06 13 LEU B C 1
ATOM 1487 O O . LEU B 1 13 ? -4.68 13.656 17.25 1 93.06 13 LEU B O 1
ATOM 1491 N N . ARG B 1 14 ? -6.766 14.422 17.5 1 93.5 14 ARG B N 1
ATOM 1492 C CA . ARG B 1 14 ? -6.484 15.648 16.75 1 93.5 14 ARG B CA 1
ATOM 1493 C C . ARG B 1 14 ? -5.41 16.484 17.453 1 93.5 14 ARG B C 1
ATOM 1495 O O . ARG B 1 14 ? -4.457 16.922 16.812 1 93.5 14 ARG B O 1
ATOM 1502 N N . GLU B 1 15 ? -5.551 16.656 18.656 1 92.88 15 GLU B N 1
ATOM 1503 C CA . GLU B 1 15 ? -4.594 17.422 19.438 1 92.88 15 GLU B CA 1
ATOM 1504 C C . GLU B 1 15 ? -3.219 16.766 19.438 1 92.88 15 GLU B C 1
ATOM 1506 O O . GLU B 1 15 ? -2.195 17.438 19.328 1 92.88 15 GLU B O 1
ATOM 1511 N N . GLY B 1 16 ? -3.258 15.461 19.672 1 93.94 16 GLY B N 1
ATOM 1512 C CA . GLY B 1 16 ? -2 14.734 19.609 1 93.94 16 GLY B CA 1
ATOM 1513 C C . GLY B 1 16 ? -1.277 14.898 18.297 1 93.94 16 GLY B C 1
ATOM 1514 O O . GLY B 1 16 ? -0.06 15.086 18.266 1 93.94 16 GLY B O 1
ATOM 1515 N N . TYR B 1 17 ? -1.983 14.828 17.219 1 95.69 17 TYR B N 1
ATOM 1516 C CA . TYR B 1 17 ? -1.441 15.023 15.875 1 95.69 17 TYR B CA 1
ATOM 1517 C C . TYR B 1 17 ? -0.781 16.391 15.75 1 95.69 17 TYR B C 1
ATOM 1519 O O . TYR B 1 17 ? 0.361 16.5 15.297 1 95.69 17 TYR B O 1
ATOM 1527 N N . GLU B 1 18 ? -1.483 17.391 16.156 1 94.38 18 GLU B N 1
ATOM 1528 C CA . GLU B 1 18 ? -0.982 18.75 16.062 1 94.38 18 GLU B CA 1
ATOM 1529 C C . GLU B 1 18 ? 0.262 18.953 16.922 1 94.38 18 GLU B C 1
ATOM 1531 O O . GLU B 1 18 ? 1.209 19.625 16.516 1 94.38 18 GLU B O 1
ATOM 1536 N N . ARG B 1 19 ? 0.248 18.391 18.078 1 94.38 19 ARG B N 1
ATOM 1537 C CA . ARG B 1 19 ? 1.406 18.516 18.953 1 94.38 19 ARG B CA 1
ATOM 1538 C C . ARG B 1 19 ? 2.627 17.828 18.344 1 94.38 19 ARG B C 1
ATOM 1540 O O . ARG B 1 19 ? 3.754 18.312 18.5 1 94.38 19 ARG B O 1
ATOM 1547 N N . MET B 1 20 ? 2.402 16.75 17.719 1 94.94 20 MET B N 1
ATOM 1548 C CA . MET B 1 20 ? 3.516 16.078 17.062 1 94.94 20 MET B CA 1
ATOM 1549 C C . MET B 1 20 ? 4.109 16.953 15.961 1 94.94 20 MET B C 1
ATOM 1551 O O . MET B 1 20 ? 5.332 17.062 15.844 1 94.94 20 MET B O 1
ATOM 1555 N N . LEU B 1 21 ? 3.258 17.547 15.18 1 94.56 21 LEU B N 1
ATOM 1556 C CA . LEU B 1 21 ? 3.734 18.469 14.148 1 94.56 21 LEU B CA 1
ATOM 1557 C C . LEU B 1 21 ? 4.547 19.594 14.766 1 94.56 21 LEU B C 1
ATOM 1559 O O . LEU B 1 21 ? 5.594 19.969 14.234 1 94.56 21 LEU B O 1
ATOM 1563 N N . GLU B 1 22 ? 4.043 20.125 15.797 1 93.38 22 GLU B N 1
ATOM 1564 C CA . GLU B 1 22 ? 4.719 21.219 16.469 1 93.38 22 GLU B CA 1
ATOM 1565 C C . GLU B 1 22 ? 6.113 20.812 16.938 1 93.38 22 GLU B C 1
ATOM 1567 O O . GLU B 1 22 ? 7.059 21.594 16.844 1 93.38 22 GLU B O 1
ATOM 1572 N N . ARG B 1 23 ? 6.211 19.672 17.438 1 92.31 23 ARG B N 1
ATOM 1573 C CA . ARG B 1 23 ? 7.508 19.188 17.891 1 92.31 23 ARG B CA 1
ATOM 1574 C C . ARG B 1 23 ? 8.492 19.062 16.734 1 92.31 23 ARG B C 1
ATOM 1576 O O . ARG B 1 23 ? 9.688 19.312 16.906 1 92.31 23 ARG B O 1
ATOM 1583 N N . LEU B 1 24 ? 8.008 18.609 15.641 1 92.88 24 LEU B N 1
ATOM 1584 C CA . LEU B 1 24 ? 8.859 18.453 14.469 1 92.88 24 LEU B CA 1
ATOM 1585 C C . LEU B 1 24 ? 9.344 19.812 13.961 1 92.88 24 LEU B C 1
ATOM 1587 O O . LEU B 1 24 ? 10.359 19.891 13.273 1 92.88 24 LEU B O 1
ATOM 1591 N N . ARG B 1 25 ? 8.617 20.859 14.211 1 88.44 25 ARG B N 1
ATOM 1592 C CA . ARG B 1 25 ? 8.984 22.219 13.82 1 88.44 25 ARG B CA 1
ATOM 1593 C C . ARG B 1 25 ? 10.32 22.625 14.422 1 88.44 25 ARG B C 1
ATOM 1595 O O . ARG B 1 25 ? 11.109 23.328 13.781 1 88.44 25 ARG B O 1
ATOM 1602 N N . GLU B 1 26 ? 10.609 22.125 15.57 1 82.06 26 GLU B N 1
ATOM 1603 C CA . GLU B 1 26 ? 11.781 22.562 16.328 1 82.06 26 GLU B CA 1
ATOM 1604 C C . GLU B 1 26 ? 12.922 21.562 16.203 1 82.06 26 GLU B C 1
ATOM 1606 O O . GLU B 1 26 ? 13.891 21.609 16.969 1 82.06 26 GLU B O 1
ATOM 1611 N N . GLY B 1 27 ? 12.836 20.641 15.305 1 77.19 27 GLY B N 1
ATOM 1612 C CA . GLY B 1 27 ? 13.828 19.594 15.203 1 77.19 27 GLY B CA 1
ATOM 1613 C C . GLY B 1 27 ? 15.086 20.031 14.477 1 77.19 27 GLY B C 1
ATOM 1614 O O . GLY B 1 27 ? 15.484 21.188 14.547 1 77.19 27 GLY B O 1
ATOM 1615 N N . ALA B 1 28 ? 15.773 19.094 13.891 1 73.19 28 ALA B N 1
ATOM 1616 C CA . ALA B 1 28 ? 17.062 19.281 13.234 1 73.19 28 ALA B CA 1
ATOM 1617 C C . ALA B 1 28 ? 16.969 20.312 12.117 1 73.19 28 ALA B C 1
ATOM 1619 O O . ALA B 1 28 ? 15.898 20.5 11.531 1 73.19 28 ALA B O 1
ATOM 1620 N N . ASP B 1 29 ? 18 20.938 11.867 1 78.06 29 ASP B N 1
ATOM 1621 C CA . ASP B 1 29 ? 18.062 21.969 10.828 1 78.06 29 ASP B CA 1
ATOM 1622 C C . ASP B 1 29 ? 17.828 21.359 9.445 1 78.06 29 ASP B C 1
ATOM 1624 O O . ASP B 1 29 ? 17.109 21.922 8.625 1 78.06 29 ASP B O 1
ATOM 1628 N N . GLU B 1 30 ? 18.516 20.266 9.266 1 85.62 30 GLU B N 1
ATOM 1629 C CA . GLU B 1 30 ? 18.297 19.531 8.016 1 85.62 30 GLU B CA 1
ATOM 1630 C C . GLU B 1 30 ? 17.547 18.234 8.258 1 85.62 30 GLU B C 1
ATOM 1632 O O . GLU B 1 30 ? 17.953 17.422 9.086 1 85.62 30 GLU B O 1
ATOM 1637 N N . LEU B 1 31 ? 16.406 18.219 7.465 1 84.94 31 LEU B N 1
ATOM 1638 C CA . LEU B 1 31 ? 15.531 17.078 7.699 1 84.94 31 LEU B CA 1
ATOM 1639 C C . LEU B 1 31 ? 15.633 16.078 6.555 1 84.94 31 LEU B C 1
ATOM 1641 O O . LEU B 1 31 ? 14.867 16.156 5.59 1 84.94 31 LEU B O 1
ATOM 1645 N N . THR B 1 32 ? 16.641 15.211 6.703 1 86.88 32 THR B N 1
ATOM 1646 C CA . THR B 1 32 ? 16.656 14.031 5.844 1 86.88 32 THR B CA 1
ATOM 1647 C C . THR B 1 32 ? 15.578 13.039 6.254 1 86.88 32 THR B C 1
ATOM 1649 O O . THR B 1 32 ? 14.906 13.227 7.27 1 86.88 32 THR B O 1
ATOM 1652 N N . TRP B 1 33 ? 15.398 12.062 5.457 1 84.44 33 TRP B N 1
ATOM 1653 C CA . TRP B 1 33 ? 14.383 11.078 5.797 1 84.44 33 TRP B CA 1
ATOM 1654 C C . TRP B 1 33 ? 14.734 10.359 7.094 1 84.44 33 TRP B C 1
ATOM 1656 O O . TRP B 1 33 ? 13.859 10.102 7.926 1 84.44 33 TRP B O 1
ATOM 1666 N N . GLU B 1 34 ? 16.016 9.992 7.203 1 85.25 34 GLU B N 1
ATOM 1667 C CA . GLU B 1 34 ? 16.469 9.32 8.414 1 85.25 34 GLU B CA 1
ATOM 1668 C C . GLU B 1 34 ? 16.234 10.188 9.648 1 85.25 34 GLU B C 1
ATOM 1670 O O . GLU B 1 34 ? 15.75 9.711 10.672 1 85.25 34 GLU B O 1
ATOM 1675 N N . ASN B 1 35 ? 16.625 11.453 9.453 1 89.19 35 ASN B N 1
ATOM 1676 C CA . ASN B 1 35 ? 16.406 12.383 10.562 1 89.19 35 ASN B CA 1
ATOM 1677 C C . ASN B 1 35 ? 14.93 12.555 10.883 1 89.19 35 ASN B C 1
ATOM 1679 O O . ASN B 1 35 ? 14.555 12.672 12.047 1 89.19 35 ASN B O 1
ATOM 1683 N N . LEU B 1 36 ? 14.156 12.578 9.852 1 90.12 36 LEU B N 1
ATOM 1684 C CA . LEU B 1 36 ? 12.719 12.727 10.039 1 90.12 36 LEU B CA 1
ATOM 1685 C C . LEU B 1 36 ? 12.156 11.562 10.852 1 90.12 36 LEU B C 1
ATOM 1687 O O . LEU B 1 36 ? 11.328 11.758 11.742 1 90.12 36 LEU B O 1
ATOM 1691 N N . GLN B 1 37 ? 12.617 10.312 10.594 1 91.5 37 GLN B N 1
ATOM 1692 C CA . GLN B 1 37 ? 12.156 9.141 11.336 1 91.5 37 GLN B CA 1
ATOM 1693 C C . GLN B 1 37 ? 12.508 9.258 12.812 1 91.5 37 GLN B C 1
ATOM 1695 O O . GLN B 1 37 ? 11.688 8.945 13.68 1 91.5 37 GLN B O 1
ATOM 1700 N N . GLN B 1 38 ? 13.688 9.641 13.016 1 92.88 38 GLN B N 1
ATOM 1701 C CA . GLN B 1 38 ? 14.125 9.812 14.398 1 92.88 38 GLN B CA 1
ATOM 1702 C C . GLN B 1 38 ? 13.297 10.875 15.102 1 92.88 38 GLN B C 1
ATOM 1704 O O . GLN B 1 38 ? 12.906 10.695 16.266 1 92.88 38 GLN B O 1
ATOM 1709 N N . GLU B 1 39 ? 13.086 11.992 14.453 1 93.12 39 GLU B N 1
ATOM 1710 C CA . GLU B 1 39 ? 12.289 13.062 15.039 1 93.12 39 GLU B CA 1
ATOM 1711 C C . GLU B 1 39 ? 10.859 12.609 15.305 1 93.12 39 GLU B C 1
ATOM 1713 O O . GLU B 1 39 ? 10.242 13.016 16.297 1 93.12 39 GLU B O 1
ATOM 1718 N N . LEU B 1 40 ? 10.297 11.812 14.461 1 94.5 40 LEU B N 1
ATOM 1719 C CA . LEU B 1 40 ? 8.961 11.25 14.672 1 94.5 40 LEU B CA 1
ATOM 1720 C C . LEU B 1 40 ? 8.938 10.359 15.906 1 94.5 40 LEU B C 1
ATOM 1722 O O . LEU B 1 40 ? 8.023 10.453 16.734 1 94.5 40 LEU B O 1
ATOM 1726 N N . ASP B 1 41 ? 9.93 9.547 16.062 1 94.12 41 ASP B N 1
ATOM 1727 C CA . ASP B 1 41 ? 10.023 8.688 17.234 1 94.12 41 ASP B CA 1
ATOM 1728 C C . ASP B 1 41 ? 10.117 9.516 18.516 1 94.12 41 ASP B C 1
ATOM 1730 O O . ASP B 1 41 ? 9.477 9.188 19.516 1 94.12 41 ASP B O 1
ATOM 1734 N N . ASP B 1 42 ? 10.891 10.531 18.438 1 94.19 42 ASP B N 1
ATOM 1735 C CA . ASP B 1 42 ? 11.023 11.422 19.578 1 94.19 42 ASP B CA 1
ATOM 1736 C C . ASP B 1 42 ? 9.68 12.078 19.922 1 94.19 42 ASP B C 1
ATOM 1738 O O . ASP B 1 42 ? 9.328 12.203 21.094 1 94.19 42 ASP B O 1
ATOM 1742 N N . ALA B 1 43 ? 9 12.539 18.922 1 93.94 43 ALA B N 1
ATOM 1743 C CA . ALA B 1 43 ? 7.691 13.156 19.125 1 93.94 43 ALA B CA 1
ATOM 1744 C C . ALA B 1 43 ? 6.719 12.172 19.781 1 93.94 43 ALA B C 1
ATOM 1746 O O . ALA B 1 43 ? 5.965 12.547 20.688 1 93.94 43 ALA B O 1
ATOM 1747 N N . VAL B 1 44 ? 6.719 10.922 19.406 1 94.25 44 VAL B N 1
ATOM 1748 C CA . VAL B 1 44 ? 5.859 9.891 19.969 1 94.25 44 VAL B CA 1
ATOM 1749 C C . VAL B 1 44 ? 6.215 9.664 21.438 1 94.25 44 VAL B C 1
ATOM 1751 O O . VAL B 1 44 ? 5.328 9.516 22.281 1 94.25 44 VAL B O 1
ATOM 1754 N N . GLU B 1 45 ? 7.496 9.57 21.656 1 93.25 45 GLU B N 1
ATOM 1755 C CA . GLU B 1 45 ? 7.945 9.391 23.031 1 93.25 45 GLU B CA 1
ATOM 1756 C C . GLU B 1 45 ? 7.449 10.516 23.938 1 93.25 45 GLU B C 1
ATOM 1758 O O . GLU B 1 45 ? 7.051 10.281 25.078 1 93.25 45 GLU B O 1
ATOM 1763 N N . PHE B 1 46 ? 7.496 11.688 23.484 1 91.44 46 PHE B N 1
ATOM 1764 C CA . PHE B 1 46 ? 7.004 12.828 24.25 1 91.44 46 PHE B CA 1
ATOM 1765 C C . PHE B 1 46 ? 5.512 12.703 24.516 1 91.44 46 PHE B C 1
ATOM 1767 O O . PHE B 1 46 ? 5.059 12.938 25.641 1 91.44 46 PHE B O 1
ATOM 1774 N N . GLU B 1 47 ? 4.711 12.352 23.453 1 93 47 GLU B N 1
ATOM 1775 C CA . GLU B 1 47 ? 3.273 12.18 23.641 1 93 47 GLU B CA 1
ATOM 1776 C C . GLU B 1 47 ? 2.973 11.055 24.625 1 93 47 GLU B C 1
ATOM 1778 O O . GLU B 1 47 ? 1.988 11.117 25.359 1 93 47 GLU B O 1
ATOM 1783 N N . ALA B 1 48 ? 3.807 10.062 24.594 1 90.88 48 ALA B N 1
ATOM 1784 C CA . ALA B 1 48 ? 3.627 8.93 25.484 1 90.88 48 ALA B CA 1
ATOM 1785 C C . ALA B 1 48 ? 3.758 9.367 26.953 1 90.88 48 ALA B C 1
ATOM 1787 O O . ALA B 1 48 ? 3.105 8.805 27.828 1 90.88 48 ALA B O 1
ATOM 1788 N N . GLU B 1 49 ? 4.547 10.305 27.219 1 87.44 49 GLU B N 1
ATOM 1789 C CA . GLU B 1 49 ? 4.793 10.789 28.578 1 87.44 49 GLU B CA 1
ATOM 1790 C C . GLU B 1 49 ? 3.561 11.484 29.156 1 87.44 49 GLU B C 1
ATOM 1792 O O . GLU B 1 49 ? 3.4 11.57 30.375 1 87.44 49 GLU B O 1
ATOM 1797 N N . LEU B 1 50 ? 2.664 11.93 28.297 1 85.88 50 LEU B N 1
ATOM 1798 C CA . LEU B 1 50 ? 1.463 12.625 28.734 1 85.88 50 LEU B CA 1
ATOM 1799 C C . LEU B 1 50 ? 0.405 11.633 29.203 1 85.88 50 LEU B C 1
ATOM 1801 O O . LEU B 1 50 ? -0.596 12.023 29.812 1 85.88 50 LEU B O 1
ATOM 1805 N N . GLU B 1 51 ? 0.589 10.352 28.906 1 78.75 51 GLU B N 1
ATOM 1806 C CA . GLU B 1 51 ? -0.257 9.234 29.328 1 78.75 51 GLU B CA 1
ATOM 1807 C C . GLU B 1 51 ? -1.699 9.438 28.875 1 78.75 51 GLU B C 1
ATOM 1809 O O . GLU B 1 51 ? -2.637 9.039 29.562 1 78.75 51 GLU B O 1
ATOM 1814 N N . GLU B 1 52 ? -1.841 10.172 27.781 1 88.06 52 GLU B N 1
ATOM 1815 C CA . GLU B 1 52 ? -3.17 10.43 27.234 1 88.06 52 GLU B CA 1
ATOM 1816 C C . GLU B 1 52 ? -3.551 9.375 26.188 1 88.06 52 GLU B C 1
ATOM 1818 O O . GLU B 1 52 ? -4.734 9.195 25.891 1 88.06 52 GLU B O 1
ATOM 1823 N N . PHE B 1 53 ? -2.588 8.688 25.734 1 91.81 53 PHE B N 1
ATOM 1824 C CA . PHE B 1 53 ? -2.799 7.777 24.625 1 91.81 53 PHE B CA 1
ATOM 1825 C C . PHE B 1 53 ? -2.324 6.371 24.984 1 91.81 53 PHE B C 1
ATOM 1827 O O . PHE B 1 53 ? -1.364 6.207 25.734 1 91.81 53 PHE B O 1
ATOM 1834 N N . THR B 1 54 ? -3.012 5.461 24.438 1 91.56 54 THR B N 1
ATOM 1835 C CA . THR B 1 54 ? -2.521 4.09 24.5 1 91.56 54 THR B CA 1
ATOM 1836 C C . THR B 1 54 ? -1.38 3.873 23.516 1 91.56 54 THR B C 1
ATOM 1838 O O . THR B 1 54 ? -1.145 4.707 22.641 1 91.56 54 THR B O 1
ATOM 1841 N N . LYS B 1 55 ? -0.655 2.752 23.672 1 91.19 55 LYS B N 1
ATOM 1842 C CA . LYS B 1 55 ? 0.429 2.426 22.75 1 91.19 55 LYS B CA 1
ATOM 1843 C C . LYS B 1 55 ? -0.083 2.309 21.312 1 91.19 55 LYS B C 1
ATOM 1845 O O . LYS B 1 55 ? 0.581 2.748 20.375 1 91.19 55 LYS B O 1
ATOM 1850 N N . ASP B 1 56 ? -1.254 1.734 21.156 1 89 56 ASP B N 1
ATOM 1851 C CA . ASP B 1 56 ? -1.85 1.575 19.828 1 89 56 ASP B CA 1
ATOM 1852 C C . ASP B 1 56 ? -2.186 2.932 19.219 1 89 56 ASP B C 1
ATOM 1854 O O . ASP B 1 56 ? -1.946 3.156 18.031 1 89 56 ASP B O 1
ATOM 1858 N N . GLU B 1 57 ? -2.713 3.752 20.062 1 91.69 57 GLU B N 1
ATOM 1859 C CA . GLU B 1 57 ? -3.051 5.09 19.578 1 91.69 57 GLU B CA 1
ATOM 1860 C C . GLU B 1 57 ? -1.801 5.852 19.156 1 91.69 57 GLU B C 1
ATOM 1862 O O . GLU B 1 57 ? -1.813 6.555 18.141 1 91.69 57 GLU B O 1
ATOM 1867 N N . LEU B 1 58 ? -0.761 5.723 19.875 1 94.62 58 LEU B N 1
ATOM 1868 C CA . LEU B 1 58 ? 0.493 6.395 19.547 1 94.62 58 LEU B CA 1
ATOM 1869 C C . LEU B 1 58 ? 1.064 5.875 18.234 1 94.62 58 LEU B C 1
ATOM 1871 O O . LEU B 1 58 ? 1.586 6.648 17.438 1 94.62 58 LEU B O 1
ATOM 1875 N N . SER B 1 59 ? 0.983 4.578 18.047 1 93.69 59 SER B N 1
ATOM 1876 C CA . SER B 1 59 ? 1.43 3.984 16.797 1 93.69 59 SER B CA 1
ATOM 1877 C C . SER B 1 59 ? 0.635 4.527 15.609 1 93.69 59 SER B C 1
ATOM 1879 O O . SER B 1 59 ? 1.197 4.789 14.539 1 93.69 59 SER B O 1
ATOM 1881 N N . LEU B 1 60 ? -0.631 4.707 15.82 1 92.31 60 LEU B N 1
ATOM 1882 C CA . LEU B 1 60 ? -1.478 5.258 14.773 1 92.31 60 LEU B CA 1
ATOM 1883 C C . LEU B 1 60 ? -1.103 6.707 14.469 1 92.31 60 LEU B C 1
ATOM 1885 O O . LEU B 1 60 ? -0.968 7.09 13.305 1 92.31 60 LEU B O 1
ATOM 1889 N N . LEU B 1 61 ? -0.917 7.477 15.508 1 94.88 61 LEU B N 1
ATOM 1890 C CA . LEU B 1 61 ? -0.515 8.867 15.336 1 94.88 61 LEU B CA 1
ATOM 1891 C C . LEU B 1 61 ? 0.791 8.961 14.555 1 94.88 61 LEU B C 1
ATOM 1893 O O . LEU B 1 61 ? 0.906 9.773 13.625 1 94.88 61 LEU B O 1
ATOM 1897 N N . ARG B 1 62 ? 1.724 8.164 14.922 1 96.06 62 ARG B N 1
ATOM 1898 C CA . ARG B 1 62 ? 3.004 8.148 14.227 1 96.06 62 ARG B CA 1
ATOM 1899 C C . ARG B 1 62 ? 2.814 7.84 12.742 1 96.06 62 ARG B C 1
ATOM 1901 O O . ARG B 1 62 ? 3.398 8.5 11.883 1 96.06 62 ARG B O 1
ATOM 1908 N N . ALA B 1 63 ? 2.027 6.855 12.5 1 93.25 63 ALA B N 1
ATOM 1909 C CA . ALA B 1 63 ? 1.804 6.41 11.133 1 93.25 63 ALA B CA 1
ATOM 1910 C C . ALA B 1 63 ? 1.097 7.488 10.312 1 93.25 63 ALA B C 1
ATOM 1912 O O . ALA B 1 63 ? 1.438 7.719 9.148 1 93.25 63 ALA B O 1
ATOM 1913 N N . TRP B 1 64 ? 0.138 8.133 10.914 1 95.12 64 TRP B N 1
ATOM 1914 C CA . TRP B 1 64 ? -0.633 9.148 10.203 1 95.12 64 TRP B CA 1
ATOM 1915 C C . TRP B 1 64 ? 0.229 10.367 9.891 1 95.12 64 TRP B C 1
ATOM 1917 O O . TRP B 1 64 ? 0.225 10.859 8.758 1 95.12 64 TRP B O 1
ATOM 1927 N N . VAL B 1 65 ? 0.964 10.82 10.836 1 96.19 65 VAL B N 1
ATOM 1928 C CA . VAL B 1 65 ? 1.84 11.969 10.625 1 96.19 65 VAL B CA 1
ATOM 1929 C C . VAL B 1 65 ? 2.906 11.617 9.586 1 96.19 65 VAL B C 1
ATOM 1931 O O . VAL B 1 65 ? 3.18 12.406 8.68 1 96.19 65 VAL B O 1
ATOM 1934 N N . GLU B 1 66 ? 3.525 10.484 9.734 1 94.44 66 GLU B N 1
ATOM 1935 C CA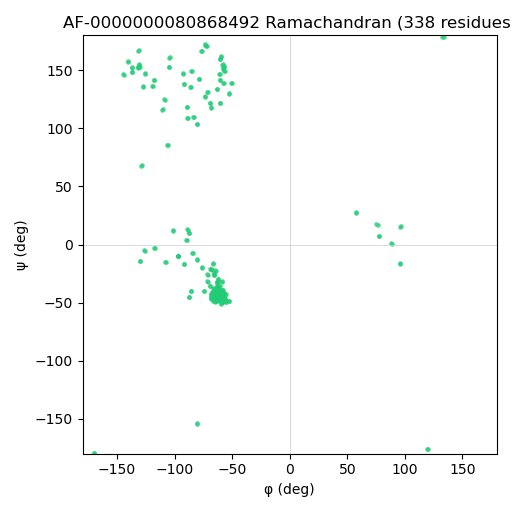 . GLU B 1 66 ? 4.539 10.047 8.773 1 94.44 66 GLU B CA 1
ATOM 1936 C C . GLU B 1 66 ? 3.98 10.023 7.355 1 94.44 66 GLU B C 1
ATOM 1938 O O . GLU B 1 66 ? 4.637 10.477 6.414 1 94.44 66 GLU B O 1
ATOM 1943 N N . ARG B 1 67 ? 2.834 9.406 7.207 1 93.56 67 ARG B N 1
ATOM 1944 C CA . ARG B 1 67 ? 2.189 9.336 5.902 1 93.56 67 ARG B CA 1
ATOM 1945 C C . ARG B 1 67 ? 2.039 10.727 5.285 1 93.56 67 ARG B C 1
ATOM 1947 O O . ARG B 1 67 ? 2.393 10.938 4.125 1 93.56 67 ARG B O 1
ATOM 1954 N N . ASP B 1 68 ? 1.545 11.68 5.996 1 94.94 68 ASP B N 1
ATOM 1955 C CA . ASP B 1 68 ? 1.312 13.023 5.477 1 94.94 68 ASP B CA 1
ATOM 1956 C C . ASP B 1 68 ? 2.627 13.703 5.102 1 94.94 68 ASP B C 1
ATOM 1958 O O . ASP B 1 68 ? 2.713 14.375 4.074 1 94.94 68 ASP B O 1
ATOM 1962 N N . LEU B 1 69 ? 3.6 13.547 5.895 1 93.75 69 LEU B N 1
ATOM 1963 C CA . LEU B 1 69 ? 4.887 14.172 5.617 1 93.75 69 LEU B CA 1
ATOM 1964 C C . LEU B 1 69 ? 5.566 13.523 4.418 1 93.75 69 LEU B C 1
ATOM 1966 O O . LEU B 1 69 ? 6.262 14.188 3.652 1 93.75 69 LEU B O 1
ATOM 1970 N N . LYS B 1 70 ? 5.395 12.242 4.297 1 90.69 70 LYS B N 1
ATOM 1971 C CA . LYS B 1 70 ? 5.883 11.555 3.1 1 90.69 70 LYS B CA 1
ATOM 1972 C C . LYS B 1 70 ? 5.199 12.094 1.845 1 90.69 70 LYS B C 1
ATOM 1974 O O . LYS B 1 70 ? 5.859 12.336 0.831 1 90.69 70 LYS B O 1
ATOM 1979 N N . GLU B 1 71 ? 3.908 12.258 1.928 1 90.44 71 GLU B N 1
ATOM 1980 C CA . GLU B 1 71 ? 3.148 12.797 0.801 1 90.44 71 GLU B CA 1
ATOM 1981 C C . GLU B 1 71 ? 3.59 14.219 0.464 1 90.44 71 GLU B C 1
ATOM 1983 O O . GLU B 1 71 ? 3.719 14.57 -0.709 1 90.44 71 GLU B O 1
ATOM 1988 N N . MET B 1 72 ? 3.816 15.023 1.457 1 92.69 72 MET B N 1
ATOM 1989 C CA . MET B 1 72 ? 4.297 16.391 1.246 1 92.69 72 MET B CA 1
ATOM 1990 C C . MET B 1 72 ? 5.656 16.375 0.557 1 92.69 72 MET B C 1
ATOM 1992 O O . MET B 1 72 ? 5.871 17.109 -0.409 1 92.69 72 MET B O 1
ATOM 1996 N N . ARG B 1 73 ? 6.48 15.594 1.056 1 89.38 73 ARG B N 1
ATOM 1997 C CA . ARG B 1 73 ? 7.824 15.508 0.491 1 89.38 73 ARG B CA 1
ATOM 1998 C C . ARG B 1 73 ? 7.777 15.062 -0.967 1 89.38 73 ARG B C 1
ATOM 2000 O O . ARG B 1 73 ? 8.523 15.57 -1.803 1 89.38 73 ARG B O 1
ATOM 2007 N N . ARG B 1 74 ? 6.988 14.055 -1.209 1 88.38 74 ARG B N 1
ATOM 2008 C CA . ARG B 1 74 ? 6.828 13.586 -2.58 1 88.38 74 ARG B CA 1
ATOM 2009 C C . ARG B 1 74 ? 6.352 14.711 -3.494 1 88.38 74 ARG B C 1
ATOM 2011 O O . ARG B 1 74 ? 6.887 14.891 -4.59 1 88.38 74 ARG B O 1
ATOM 2018 N N . TYR B 1 75 ? 5.418 15.383 -3.064 1 89.25 75 TYR B N 1
ATOM 2019 C CA . TYR B 1 75 ? 4.891 16.5 -3.838 1 89.25 75 TYR B CA 1
ATOM 2020 C C . TYR B 1 75 ? 5.973 17.547 -4.098 1 89.25 75 TYR B C 1
ATOM 2022 O O . TYR B 1 75 ? 6.168 17.969 -5.238 1 89.25 75 TYR B O 1
ATOM 2030 N N . LEU B 1 76 ? 6.625 17.922 -3.09 1 89.94 76 LEU B N 1
ATOM 2031 C CA . LEU B 1 76 ? 7.668 18.938 -3.203 1 89.94 76 LEU B CA 1
ATOM 2032 C C . LEU B 1 76 ? 8.812 18.438 -4.082 1 89.94 76 LEU B C 1
ATOM 2034 O O . LEU B 1 76 ? 9.359 19.203 -4.887 1 89.94 76 LEU B O 1
ATOM 2038 N N . GLY B 1 77 ? 9.156 17.266 -3.906 1 87.69 77 GLY B N 1
ATOM 2039 C CA . GLY B 1 77 ? 10.234 16.688 -4.688 1 87.69 77 GLY B CA 1
ATOM 2040 C C . GLY B 1 77 ? 9.906 16.562 -6.16 1 87.69 77 GLY B C 1
ATOM 2041 O O . GLY B 1 77 ? 10.805 16.516 -7.004 1 87.69 77 GLY B O 1
ATOM 2042 N N . ALA B 1 78 ? 8.68 16.5 -6.504 1 85.19 78 ALA B N 1
ATOM 2043 C CA . ALA B 1 78 ? 8.234 16.391 -7.891 1 85.19 78 ALA B CA 1
ATOM 2044 C C . ALA B 1 78 ? 8.078 17.766 -8.531 1 85.19 78 ALA B C 1
ATOM 2046 O O . ALA B 1 78 ? 7.488 17.891 -9.609 1 85.19 78 ALA B O 1
ATOM 2047 N N . GLY B 1 79 ? 8.555 18.781 -7.828 1 85.44 79 GLY B N 1
ATOM 2048 C CA . GLY B 1 79 ? 8.5 20.125 -8.359 1 85.44 79 GLY B CA 1
ATOM 2049 C C . GLY B 1 79 ? 7.301 20.922 -7.875 1 85.44 79 GLY B C 1
ATOM 2050 O O . GLY B 1 79 ? 6.93 21.922 -8.477 1 85.44 79 GLY B O 1
ATOM 2051 N N . GLY B 1 80 ? 6.711 20.438 -6.883 1 88.31 80 GLY B N 1
ATOM 2052 C CA . GLY B 1 80 ? 5.57 21.156 -6.32 1 88.31 80 GLY B CA 1
ATOM 2053 C C . GLY B 1 80 ? 5.898 22.562 -5.879 1 88.31 80 GLY B C 1
ATOM 2054 O O . GLY B 1 80 ? 7.016 22.828 -5.426 1 88.31 80 GLY B O 1
ATOM 2055 N N . GLU B 1 81 ? 4.844 23.422 -5.848 1 87.81 81 GLU B N 1
ATOM 2056 C CA . GLU B 1 81 ? 5.047 24.844 -5.664 1 87.81 81 GLU B CA 1
ATOM 2057 C C . GLU B 1 81 ? 5.055 25.219 -4.188 1 87.81 81 GLU B C 1
ATOM 2059 O O . GLU B 1 81 ? 4.793 26.375 -3.826 1 87.81 81 GLU B O 1
ATOM 2064 N N . GLY B 1 82 ? 5.145 24.328 -3.373 1 90.5 82 GLY B N 1
ATOM 2065 C CA . GLY B 1 82 ? 5.227 24.625 -1.954 1 90.5 82 GLY B CA 1
ATOM 2066 C C . GLY B 1 82 ? 4.086 24.031 -1.148 1 90.5 82 GLY B C 1
ATOM 2067 O O . GLY B 1 82 ? 3.225 23.344 -1.698 1 90.5 82 GLY B O 1
ATOM 2068 N N . VAL B 1 83 ? 4.07 24.344 0.148 1 91.81 83 VAL B N 1
ATOM 2069 C CA . VAL B 1 83 ? 3.141 23.766 1.108 1 91.81 83 VAL B CA 1
ATOM 2070 C C . VAL B 1 83 ? 1.722 24.25 0.814 1 91.81 83 VAL B C 1
ATOM 2072 O O . VAL B 1 83 ? 0.773 23.453 0.85 1 91.81 83 VAL B O 1
ATOM 2075 N N . ALA B 1 84 ? 1.551 25.516 0.57 1 90.81 84 ALA B N 1
ATOM 2076 C CA . ALA B 1 84 ? 0.231 26.078 0.284 1 90.81 84 ALA B CA 1
ATOM 2077 C C . ALA B 1 84 ? -0.415 25.375 -0.906 1 90.81 84 ALA B C 1
ATOM 2079 O O . ALA B 1 84 ? -1.598 25.031 -0.862 1 90.81 84 ALA B O 1
ATOM 2080 N N . ALA B 1 85 ? 0.325 25.219 -1.933 1 91.06 85 ALA B N 1
ATOM 2081 C CA . ALA B 1 85 ? -0.164 24.516 -3.121 1 91.06 85 ALA B CA 1
ATOM 2082 C C . ALA B 1 85 ? -0.495 23.062 -2.809 1 91.06 85 ALA B C 1
ATOM 2084 O O . ALA B 1 85 ? -1.494 22.531 -3.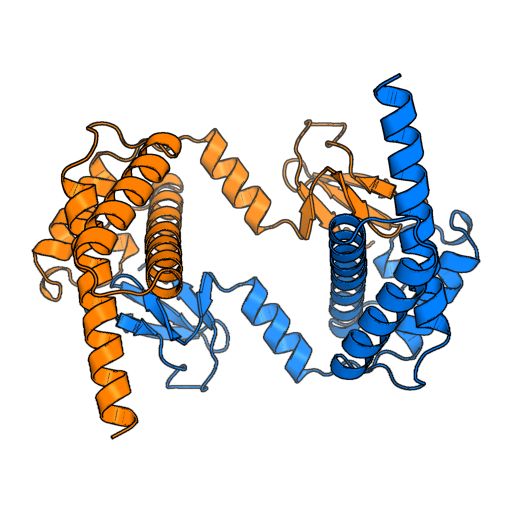295 1 91.06 85 ALA B O 1
ATOM 2085 N N . TRP B 1 86 ? 0.34 22.422 -2.096 1 92.44 86 TRP B N 1
ATOM 2086 C CA . TRP B 1 86 ? 0.113 21.031 -1.702 1 92.44 86 TRP B CA 1
ATOM 2087 C C . TRP B 1 86 ? -1.2 20.891 -0.939 1 92.44 86 TRP B C 1
ATOM 2089 O O . TRP B 1 86 ? -1.974 19.969 -1.189 1 92.44 86 TRP B O 1
ATOM 2099 N N . LEU B 1 87 ? -1.445 21.75 0.011 1 93.31 87 LEU B N 1
ATOM 2100 C CA . LEU B 1 87 ? -2.682 21.719 0.786 1 93.31 87 LEU B CA 1
ATOM 2101 C C . LEU B 1 87 ? -3.879 22.062 -0.09 1 93.31 87 LEU B C 1
ATOM 2103 O O . LEU B 1 87 ? -4.961 21.5 0.072 1 93.31 87 LEU B O 1
ATOM 2107 N N . GLY B 1 88 ? -3.732 23.062 -0.975 1 90.88 88 GLY B N 1
ATOM 2108 C CA . GLY B 1 88 ? -4.77 23.422 -1.927 1 90.88 88 GLY B CA 1
ATOM 2109 C C . GLY B 1 88 ? -5.906 24.203 -1.299 1 90.88 88 GLY B C 1
ATOM 2110 O O . GLY B 1 88 ? -7.039 24.156 -1.785 1 90.88 88 GLY B O 1
ATOM 2111 N N . ILE B 1 89 ? -5.703 24.766 -0.088 1 90.19 89 ILE B N 1
ATOM 2112 C CA . ILE B 1 89 ? -6.703 25.594 0.583 1 90.19 89 ILE B CA 1
ATOM 2113 C C . ILE B 1 89 ? -6.059 26.891 1.071 1 90.19 89 ILE B C 1
ATOM 2115 O O . ILE B 1 89 ? -4.836 27.031 1.034 1 90.19 89 ILE B O 1
ATOM 2119 N N . ASP B 1 90 ? -7 27.812 1.453 1 89.81 90 ASP B N 1
ATOM 2120 C CA . ASP B 1 90 ? -6.516 29.062 2.012 1 89.81 90 ASP B CA 1
ATOM 2121 C C . ASP B 1 90 ? -5.891 28.859 3.391 1 89.81 90 ASP B C 1
ATOM 2123 O O . ASP B 1 90 ? -6.566 28.406 4.316 1 89.81 90 ASP B O 1
ATOM 2127 N N . LEU B 1 91 ? -4.648 29.234 3.484 1 90 91 LEU B N 1
ATOM 2128 C CA . LEU B 1 91 ? -3.906 29.016 4.719 1 90 91 LEU B CA 1
ATOM 2129 C C . LEU B 1 91 ? -4.496 29.828 5.867 1 90 91 LEU B C 1
ATOM 2131 O O . LEU B 1 91 ? -4.266 29.5 7.039 1 90 91 LEU B O 1
ATOM 2135 N N . SER B 1 92 ? -5.23 30.906 5.527 1 89.81 92 SER B N 1
ATOM 2136 C CA . SER B 1 92 ? -5.797 31.766 6.562 1 89.81 92 SER B CA 1
ATOM 2137 C C . SER B 1 92 ? -6.867 31.016 7.363 1 89.81 92 SER B C 1
ATOM 2139 O O . SER B 1 92 ? -7.227 31.438 8.461 1 89.81 92 SER B O 1
ATOM 2141 N N . MET B 1 93 ? -7.34 29.891 6.801 1 85.25 93 MET B N 1
ATOM 2142 C CA . MET B 1 93 ? -8.375 29.094 7.453 1 85.25 93 MET B CA 1
ATOM 2143 C C . MET B 1 93 ? -7.766 28.125 8.469 1 85.25 93 MET B C 1
ATOM 2145 O O . MET B 1 93 ? -8.492 27.484 9.234 1 85.25 93 MET B O 1
ATOM 2149 N N . LEU B 1 94 ? -6.469 28.047 8.492 1 89.75 94 LEU B N 1
ATOM 2150 C CA . LEU B 1 94 ? -5.773 27.062 9.312 1 89.75 94 LEU B CA 1
ATOM 2151 C C . LEU B 1 94 ? -5.156 27.703 10.547 1 89.75 94 LEU B C 1
ATOM 2153 O O . LEU B 1 94 ? -4.914 28.922 10.562 1 89.75 94 LEU B O 1
ATOM 2157 N N . SER B 1 95 ? -5.023 26.906 11.547 1 91 95 SER B N 1
ATOM 2158 C CA . SER B 1 95 ? -4.32 27.406 12.719 1 91 95 SER B CA 1
ATOM 2159 C C . SER B 1 95 ? -2.885 27.797 12.375 1 91 95 SER B C 1
ATOM 2161 O O . SER B 1 95 ? -2.23 27.125 11.578 1 91 95 SER B O 1
ATOM 2163 N N . ARG B 1 96 ? -2.387 28.828 13.055 1 90.88 96 ARG B N 1
ATOM 2164 C CA . ARG B 1 96 ? -1.022 29.297 12.836 1 90.88 96 ARG B CA 1
ATOM 2165 C C . ARG B 1 96 ? -0.008 28.234 13.203 1 90.88 96 ARG B C 1
ATOM 2167 O O . ARG B 1 96 ? 0.997 28.047 12.508 1 90.88 96 ARG B O 1
ATOM 2174 N N . LYS B 1 97 ? -0.366 27.531 14.18 1 91.25 97 LYS B N 1
ATOM 2175 C CA . LYS B 1 97 ? 0.532 26.484 14.656 1 91.25 97 LYS B CA 1
ATOM 2176 C C . LYS B 1 97 ? 0.744 25.422 13.594 1 91.25 97 LYS B C 1
ATOM 2178 O O . LYS B 1 97 ? 1.879 25.016 13.32 1 91.25 97 LYS B O 1
ATOM 2183 N N . VAL B 1 98 ? -0.273 24.969 13.016 1 92.75 98 VAL B N 1
ATOM 2184 C CA . VAL B 1 98 ? -0.208 23.906 12.008 1 92.75 98 VAL B CA 1
ATOM 2185 C C . VAL B 1 98 ? 0.522 24.422 10.766 1 92.75 98 VAL B C 1
ATOM 2187 O O . VAL B 1 98 ? 1.448 23.766 10.273 1 92.75 98 VAL B O 1
ATOM 2190 N N . VAL B 1 99 ? 0.174 25.578 10.344 1 93.75 99 VAL B N 1
ATOM 2191 C CA . VAL B 1 99 ? 0.771 26.141 9.141 1 93.75 99 VAL B CA 1
ATOM 2192 C C . VAL B 1 99 ? 2.266 26.375 9.359 1 93.75 99 VAL B C 1
ATOM 2194 O O . VAL B 1 99 ? 3.086 25.953 8.539 1 93.75 99 VAL B O 1
ATOM 2197 N N . ASP B 1 100 ? 2.639 27 10.453 1 94.12 100 ASP B N 1
ATOM 2198 C CA . ASP B 1 100 ? 4.043 27.266 10.758 1 94.12 100 ASP B CA 1
ATOM 2199 C C . ASP B 1 100 ? 4.848 25.984 10.828 1 94.12 100 ASP B C 1
ATOM 2201 O O . ASP B 1 100 ? 5.988 25.922 10.367 1 94.12 100 ASP B O 1
ATOM 2205 N N . SER B 1 101 ? 4.242 24.984 11.391 1 95 101 SER B N 1
ATOM 2206 C CA . SER B 1 101 ? 4.938 23.703 11.508 1 95 101 SER B CA 1
ATOM 2207 C C . SER B 1 101 ? 5.191 23.078 10.141 1 95 101 SER B C 1
ATOM 2209 O O . SER B 1 101 ? 6.312 22.672 9.844 1 95 101 SER B O 1
ATOM 2211 N N . LEU B 1 102 ? 4.18 23.016 9.305 1 94.38 102 LEU B N 1
ATOM 2212 C CA . LEU B 1 102 ? 4.312 22.406 7.984 1 94.38 102 LEU B CA 1
ATOM 2213 C C . LEU B 1 102 ? 5.32 23.188 7.133 1 94.38 102 LEU B C 1
ATOM 2215 O O . LEU B 1 102 ? 6.129 22.578 6.426 1 94.38 102 LEU B O 1
ATOM 2219 N N . LEU B 1 103 ? 5.262 24.531 7.223 1 93.5 103 LEU B N 1
ATOM 2220 C CA . LEU B 1 103 ? 6.191 25.359 6.469 1 93.5 103 LEU B CA 1
ATOM 2221 C C . LEU B 1 103 ? 7.625 25.141 6.938 1 93.5 103 LEU B C 1
ATOM 2223 O O . LEU B 1 103 ? 8.539 25.016 6.117 1 93.5 103 LEU B O 1
ATOM 2227 N N . SER B 1 104 ? 7.797 25.109 8.227 1 93.94 104 SER B N 1
ATOM 2228 C CA . SER B 1 104 ? 9.125 24.875 8.781 1 93.94 104 SER B CA 1
ATOM 2229 C C . SER B 1 104 ? 9.68 23.516 8.359 1 93.94 104 SER B C 1
ATOM 2231 O O . SER B 1 104 ? 10.844 23.422 7.957 1 93.94 104 SER B O 1
ATOM 2233 N N . ILE B 1 105 ? 8.891 22.5 8.461 1 92.62 105 ILE B N 1
ATOM 2234 C CA . ILE B 1 105 ? 9.297 21.156 8.078 1 92.62 105 ILE B CA 1
ATOM 2235 C C . ILE B 1 105 ? 9.664 21.141 6.594 1 92.62 105 ILE B C 1
ATOM 2237 O O . ILE B 1 105 ? 10.695 20.578 6.211 1 92.62 105 ILE B O 1
ATOM 2241 N N . ALA B 1 106 ? 8.844 21.703 5.785 1 92.12 106 ALA B N 1
ATOM 2242 C CA . ALA B 1 106 ? 9.094 21.781 4.348 1 92.12 106 ALA B CA 1
ATOM 2243 C C . ALA B 1 106 ? 10.414 22.484 4.047 1 92.12 106 ALA B C 1
ATOM 2245 O O . ALA B 1 106 ? 11.195 22.016 3.219 1 92.12 106 ALA B O 1
ATOM 2246 N N . ASP B 1 107 ? 10.68 23.594 4.672 1 91.19 107 ASP B N 1
ATOM 2247 C CA . ASP B 1 107 ? 11.875 24.406 4.434 1 91.19 107 ASP B CA 1
ATOM 2248 C C . ASP B 1 107 ? 13.141 23.641 4.773 1 91.19 107 ASP B C 1
ATOM 2250 O O . ASP B 1 107 ? 14.188 23.828 4.148 1 91.19 107 ASP B O 1
ATOM 2254 N N . ARG B 1 108 ? 13.039 22.766 5.676 1 90.5 108 ARG B N 1
ATOM 2255 C CA . ARG B 1 108 ? 14.211 22.047 6.16 1 90.5 108 ARG B CA 1
ATOM 2256 C C . ARG B 1 108 ? 14.352 20.688 5.477 1 90.5 108 ARG B C 1
ATOM 2258 O O . ARG B 1 108 ? 15.328 19.984 5.691 1 90.5 108 ARG B O 1
ATOM 2265 N N . SER B 1 109 ? 13.359 20.312 4.766 1 87.62 109 SER B N 1
ATOM 2266 C CA . SER B 1 109 ? 13.328 18.984 4.141 1 87.62 109 SER B CA 1
ATOM 2267 C C . SER B 1 109 ? 14.375 18.875 3.035 1 87.62 109 SER B C 1
ATOM 2269 O O . SER B 1 109 ? 14.406 19.703 2.125 1 87.62 109 SER B O 1
ATOM 2271 N N . VAL B 1 110 ? 15.258 18 3.246 1 86 110 VAL B N 1
ATOM 2272 C CA . VAL B 1 110 ? 16.234 17.672 2.209 1 86 110 VAL B CA 1
ATOM 2273 C C . VAL B 1 110 ? 15.672 16.562 1.316 1 86 110 VAL B C 1
ATOM 2275 O O . VAL B 1 110 ? 15.461 15.438 1.772 1 86 110 VAL B O 1
ATOM 2278 N N . ILE B 1 111 ? 15.344 16.969 0.112 1 82.19 111 ILE B N 1
ATOM 2279 C CA . ILE B 1 111 ? 14.781 16 -0.829 1 82.19 111 ILE B CA 1
ATOM 2280 C C . ILE B 1 111 ? 15.914 15.18 -1.452 1 82.19 111 ILE B C 1
ATOM 2282 O O . ILE B 1 111 ? 16.703 15.703 -2.238 1 82.19 111 ILE B O 1
ATOM 2286 N N . GLU B 1 112 ? 15.961 14.016 -0.929 1 82.5 112 GLU B N 1
ATOM 2287 C CA . GLU B 1 112 ? 16.891 13.055 -1.504 1 82.5 112 GLU B CA 1
ATOM 2288 C C . GLU B 1 112 ? 16.297 12.359 -2.721 1 82.5 112 GLU B C 1
ATOM 2290 O O . GLU B 1 112 ? 15.469 11.453 -2.578 1 82.5 112 GLU B O 1
ATOM 2295 N N . ARG B 1 113 ? 16.812 12.68 -3.883 1 81.62 113 ARG B N 1
ATOM 2296 C CA . ARG B 1 113 ? 16.219 12.227 -5.141 1 81.62 113 ARG B CA 1
ATOM 2297 C C . ARG B 1 113 ? 16.172 10.703 -5.211 1 81.62 113 ARG B C 1
ATOM 2299 O O . ARG B 1 113 ? 15.172 10.125 -5.648 1 81.62 113 ARG B O 1
ATOM 2306 N N . GLU B 1 114 ? 17.203 10.117 -4.824 1 77.31 114 GLU B N 1
ATOM 2307 C CA . GLU B 1 114 ? 17.25 8.656 -4.859 1 77.31 114 GLU B CA 1
ATOM 2308 C C . GLU B 1 114 ? 16.156 8.039 -3.998 1 77.31 114 GLU B C 1
ATOM 2310 O O . GLU B 1 114 ? 15.492 7.094 -4.418 1 77.31 114 GLU B O 1
ATOM 2315 N N . ARG B 1 115 ? 16 8.641 -2.889 1 80.88 115 ARG B N 1
ATOM 2316 C CA . ARG B 1 115 ? 14.977 8.133 -1.986 1 80.88 115 ARG B CA 1
ATOM 2317 C C . ARG B 1 115 ? 13.578 8.367 -2.555 1 80.88 115 ARG B C 1
ATOM 2319 O O . ARG B 1 115 ? 12.703 7.512 -2.439 1 80.88 115 ARG B O 1
ATOM 2326 N N . LEU B 1 116 ? 13.383 9.453 -3.062 1 82.31 116 LEU B N 1
ATOM 2327 C CA . LEU B 1 116 ? 12.094 9.75 -3.691 1 82.31 116 LEU B CA 1
ATOM 2328 C C . LEU B 1 116 ? 11.789 8.75 -4.797 1 82.31 116 LEU B C 1
ATOM 2330 O O . LEU B 1 116 ? 10.664 8.242 -4.879 1 82.31 116 LEU B O 1
ATOM 2334 N N . GLU B 1 117 ? 12.758 8.523 -5.594 1 82.81 117 GLU B N 1
ATOM 2335 C CA . GLU B 1 117 ? 12.594 7.566 -6.684 1 82.81 117 GLU B CA 1
ATOM 2336 C C . GLU B 1 117 ? 12.242 6.18 -6.152 1 82.81 117 GLU B C 1
ATOM 2338 O O . GLU B 1 117 ? 11.367 5.5 -6.699 1 82.81 117 GLU B O 1
ATOM 2343 N N . GLU B 1 118 ? 12.852 5.809 -5.129 1 81.88 118 GLU B N 1
ATOM 2344 C CA . GLU B 1 118 ? 12.57 4.516 -4.512 1 81.88 118 GLU B CA 1
ATOM 2345 C C . GLU B 1 118 ? 11.133 4.457 -3.984 1 81.88 118 GLU B C 1
ATOM 2347 O O . GLU B 1 118 ? 10.453 3.438 -4.129 1 81.88 118 GLU B O 1
ATOM 2352 N N . ASP B 1 119 ? 10.75 5.5 -3.404 1 83.19 119 ASP B N 1
ATOM 2353 C CA . ASP B 1 119 ? 9.391 5.566 -2.879 1 83.19 119 ASP B CA 1
ATOM 2354 C C . ASP B 1 119 ? 8.359 5.445 -4 1 83.19 119 ASP B C 1
ATOM 2356 O O . ASP B 1 119 ? 7.355 4.75 -3.855 1 83.19 119 ASP B O 1
ATOM 2360 N N . LEU B 1 120 ? 8.586 6.102 -5.004 1 81.62 120 LEU B N 1
ATOM 2361 C CA . LEU B 1 120 ? 7.684 6.059 -6.152 1 81.62 120 LEU B CA 1
ATOM 2362 C C . LEU B 1 120 ? 7.641 4.656 -6.754 1 81.62 120 LEU B C 1
ATOM 2364 O O . LEU B 1 120 ? 6.566 4.16 -7.102 1 81.62 120 LEU B O 1
ATOM 2368 N N . GLU B 1 121 ? 8.781 4.09 -6.848 1 85.06 121 GLU B N 1
ATOM 2369 C CA . GLU B 1 121 ? 8.852 2.73 -7.375 1 85.06 121 GLU B CA 1
ATOM 2370 C C . GLU B 1 121 ? 8.102 1.749 -6.477 1 85.06 121 GLU B C 1
ATOM 2372 O O . GLU B 1 121 ? 7.348 0.905 -6.961 1 85.06 121 GLU B O 1
ATOM 2377 N N . ALA B 1 122 ? 8.289 1.908 -5.27 1 82.94 122 ALA B N 1
ATOM 2378 C CA . ALA B 1 122 ? 7.625 1.038 -4.301 1 82.94 122 ALA B CA 1
ATOM 2379 C C . ALA B 1 122 ? 6.109 1.177 -4.391 1 82.94 122 ALA B C 1
ATOM 2381 O O . ALA B 1 122 ? 5.383 0.189 -4.262 1 82.94 122 ALA B O 1
ATOM 2382 N N . SER B 1 123 ? 5.672 2.35 -4.562 1 78.56 123 SER B N 1
ATOM 2383 C CA . SER B 1 123 ? 4.238 2.604 -4.602 1 78.56 123 SER B CA 1
ATOM 2384 C C . SER B 1 123 ? 3.6 1.979 -5.84 1 78.56 123 SER B C 1
ATOM 2386 O O . SER B 1 123 ? 2.402 1.685 -5.848 1 78.56 123 SER B O 1
ATOM 2388 N N . ARG B 1 124 ? 4.332 1.723 -6.82 1 79.38 124 ARG B N 1
ATOM 2389 C CA . ARG B 1 124 ? 3.838 1.172 -8.078 1 79.38 124 ARG B CA 1
ATOM 2390 C C . ARG B 1 124 ? 4.012 -0.343 -8.117 1 79.38 124 ARG B C 1
ATOM 2392 O O . ARG B 1 124 ? 3.512 -1.007 -9.031 1 79.38 124 ARG B O 1
ATOM 2399 N N . ALA B 1 125 ? 4.68 -0.768 -7.215 1 87.5 125 ALA B N 1
ATOM 2400 C CA . ALA B 1 125 ? 5.102 -2.166 -7.266 1 87.5 125 ALA B CA 1
ATOM 2401 C C . ALA B 1 125 ? 4.113 -3.064 -6.523 1 87.5 125 ALA B C 1
ATOM 2403 O O . ALA B 1 125 ? 3.504 -2.646 -5.539 1 87.5 125 ALA B O 1
ATOM 2404 N N . ASP B 1 126 ? 3.965 -4.246 -6.988 1 88.75 126 ASP B N 1
ATOM 2405 C CA . ASP B 1 126 ? 3.213 -5.277 -6.277 1 88.75 126 ASP B CA 1
ATOM 2406 C C . ASP B 1 126 ? 4.148 -6.34 -5.703 1 88.75 126 ASP B C 1
ATOM 2408 O O . ASP B 1 126 ? 3.732 -7.156 -4.875 1 88.75 126 ASP B O 1
ATOM 2412 N N . TYR B 1 127 ? 5.348 -6.309 -6.188 1 94.69 127 TYR B N 1
ATOM 2413 C CA . TYR B 1 127 ? 6.328 -7.316 -5.789 1 94.69 127 TYR B CA 1
ATOM 2414 C C . TYR B 1 127 ? 7.652 -6.668 -5.402 1 94.69 127 TYR B C 1
ATOM 2416 O O . TYR B 1 127 ? 8.023 -5.629 -5.953 1 94.69 127 TYR B O 1
ATOM 2424 N N . SER B 1 128 ? 8.398 -7.363 -4.5 1 94.94 128 SER B N 1
ATOM 2425 C CA . SER B 1 128 ? 9.711 -6.891 -4.082 1 94.94 128 SER B CA 1
ATOM 2426 C C . SER B 1 128 ? 10.719 -8.031 -4.027 1 94.94 128 SER B C 1
ATOM 2428 O O . SER B 1 128 ? 10.352 -9.18 -3.783 1 94.94 128 SER B O 1
ATOM 2430 N N . VAL B 1 129 ? 11.898 -7.688 -4.215 1 94.31 129 VAL B N 1
ATOM 2431 C CA . VAL B 1 129 ? 13 -8.641 -4.129 1 94.31 129 VAL B CA 1
ATOM 2432 C C . VAL B 1 129 ? 12.914 -9.422 -2.818 1 94.31 129 VAL B C 1
ATOM 2434 O O . VAL B 1 129 ? 12.625 -8.844 -1.768 1 94.31 129 VAL B O 1
ATOM 2437 N N . GLY B 1 130 ? 13.188 -10.727 -2.947 1 93.38 130 GLY B N 1
ATOM 2438 C CA . GLY B 1 130 ? 13.219 -11.57 -1.759 1 93.38 130 GLY B CA 1
ATOM 2439 C C . GLY B 1 130 ? 11.906 -12.289 -1.502 1 93.38 130 GLY B C 1
ATOM 2440 O O . GLY B 1 130 ? 11.859 -13.234 -0.715 1 93.38 130 GLY B O 1
ATOM 2441 N N . GLU B 1 131 ? 10.844 -11.883 -2.102 1 94 131 GLU B N 1
ATOM 2442 C CA . GLU B 1 131 ? 9.547 -12.523 -1.962 1 94 131 GLU B CA 1
ATOM 2443 C C . GLU B 1 131 ? 9.398 -13.688 -2.936 1 94 131 GLU B C 1
ATOM 2445 O O . GLU B 1 131 ? 9.984 -13.68 -4.02 1 94 131 GLU B O 1
ATOM 2450 N N . MET B 1 132 ? 8.594 -14.703 -2.477 1 95.31 132 MET B N 1
ATOM 2451 C CA . MET B 1 132 ? 8.211 -15.75 -3.418 1 95.31 132 MET B CA 1
ATOM 2452 C C . MET B 1 132 ? 7.074 -15.281 -4.324 1 95.31 132 MET B C 1
ATOM 2454 O O . MET B 1 132 ? 6.18 -14.555 -3.881 1 95.31 132 MET B O 1
ATOM 2458 N N . ALA B 1 133 ? 7.125 -15.68 -5.578 1 95.81 133 ALA B N 1
ATOM 2459 C CA . ALA B 1 133 ? 6.082 -15.328 -6.535 1 95.81 133 ALA B CA 1
ATOM 2460 C C . ALA B 1 133 ? 5.715 -16.531 -7.41 1 95.81 133 ALA B C 1
ATOM 2462 O O . ALA B 1 133 ? 6.551 -17.391 -7.672 1 95.81 133 ALA B O 1
ATOM 2463 N N . ALA B 1 134 ? 4.477 -16.562 -7.801 1 95.12 134 ALA B N 1
ATOM 2464 C CA . ALA B 1 134 ? 4.047 -17.516 -8.82 1 95.12 134 ALA B CA 1
ATOM 2465 C C . ALA B 1 134 ? 4.797 -17.297 -10.125 1 95.12 134 ALA B C 1
ATOM 2467 O O . ALA B 1 134 ? 5.316 -16.203 -10.375 1 95.12 134 ALA B O 1
ATOM 2468 N N . PRO B 1 135 ? 4.777 -18.359 -10.922 1 95 135 PRO B N 1
ATOM 2469 C CA . PRO B 1 135 ? 5.426 -18.203 -12.227 1 95 135 PRO B CA 1
ATOM 2470 C C . PRO B 1 135 ? 4.801 -17.094 -13.07 1 95 135 PRO B C 1
ATOM 2472 O O . PRO B 1 135 ? 3.656 -16.703 -12.828 1 95 135 PRO B O 1
ATOM 2475 N N . GLY B 1 136 ? 5.691 -16.688 -14.117 1 94.25 136 GLY B N 1
ATOM 2476 C CA . GLY B 1 136 ? 5.152 -15.711 -15.047 1 94.25 136 GLY B CA 1
ATOM 2477 C C . GLY B 1 136 ? 6.105 -14.57 -15.328 1 94.25 136 GLY B C 1
ATOM 2478 O O . GLY B 1 136 ? 7.191 -14.5 -14.75 1 94.25 136 GLY B O 1
ATOM 2479 N N . ARG B 1 137 ? 5.566 -13.695 -16.219 1 95.69 137 ARG B N 1
ATOM 2480 C CA . ARG B 1 137 ? 6.344 -12.539 -16.656 1 95.69 137 ARG B CA 1
ATOM 2481 C C . ARG B 1 137 ? 6.164 -11.367 -15.695 1 95.69 137 ARG B C 1
ATOM 2483 O O . ARG B 1 137 ? 5.047 -11.086 -15.258 1 95.69 137 ARG B O 1
ATOM 2490 N N . MET B 1 138 ? 7.273 -10.742 -15.375 1 96.06 138 MET B N 1
ATOM 2491 C CA . MET B 1 138 ? 7.273 -9.516 -14.57 1 96.06 138 MET B CA 1
ATOM 2492 C C . MET B 1 138 ? 8.141 -8.445 -15.227 1 96.06 138 MET B C 1
ATOM 2494 O O . MET B 1 138 ? 9.016 -8.75 -16.047 1 96.06 138 MET B O 1
ATOM 2498 N N . ALA B 1 139 ? 7.836 -7.207 -14.922 1 96.31 139 ALA B N 1
ATOM 2499 C CA . ALA B 1 139 ? 8.648 -6.086 -15.391 1 96.31 139 ALA B CA 1
ATOM 2500 C C . ALA B 1 139 ? 9.219 -5.297 -14.211 1 96.31 139 ALA B C 1
A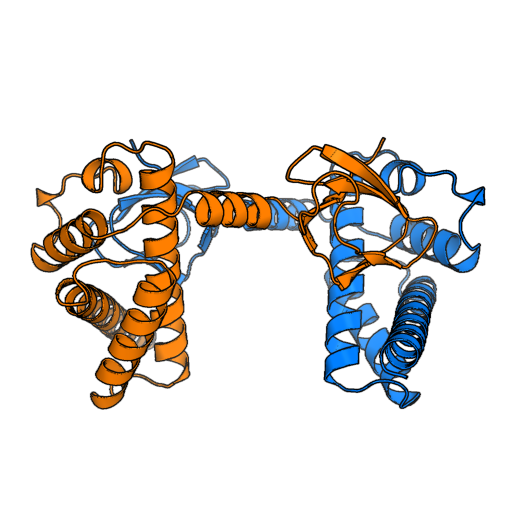TOM 2502 O O . ALA B 1 139 ? 8.523 -5.062 -13.219 1 96.31 139 ALA B O 1
ATOM 2503 N N . CYS B 1 140 ? 10.461 -4.93 -14.289 1 97.12 140 CYS B N 1
ATOM 2504 C CA . CYS B 1 140 ? 11.07 -4.023 -13.328 1 97.12 140 CYS B CA 1
ATOM 2505 C C . CYS B 1 140 ? 10.398 -2.652 -13.367 1 97.12 140 CYS B C 1
ATOM 2507 O O . CYS B 1 140 ? 10.289 -2.041 -14.43 1 97.12 140 CYS B O 1
ATOM 2509 N N . VAL B 1 141 ? 10.109 -2.146 -12.242 1 92.88 141 VAL B N 1
ATOM 2510 C CA . VAL B 1 141 ? 9.359 -0.896 -12.18 1 92.88 141 VAL B CA 1
ATOM 2511 C C . VAL B 1 141 ? 10.281 0.275 -12.516 1 92.88 141 VAL B C 1
ATOM 2513 O O . VAL B 1 141 ? 9.82 1.345 -12.914 1 92.88 141 VAL B O 1
ATOM 2516 N N . HIS B 1 142 ? 11.578 0.036 -12.383 1 90.81 142 HIS B N 1
ATOM 2517 C CA . HIS B 1 142 ? 12.555 1.098 -12.602 1 90.81 142 HIS B CA 1
ATOM 2518 C C . HIS B 1 142 ? 12.953 1.196 -14.07 1 90.81 142 HIS B C 1
ATOM 2520 O O . HIS B 1 142 ? 12.977 2.289 -14.641 1 90.81 142 HIS B O 1
ATOM 2526 N N . CYS B 1 143 ? 13.227 0.118 -14.727 1 94.56 143 CYS B N 1
ATOM 2527 C CA . CYS B 1 143 ? 13.82 0.194 -16.062 1 94.56 143 CYS B CA 1
ATOM 2528 C C . CYS B 1 143 ? 12.992 -0.587 -17.078 1 94.56 143 CYS B C 1
ATOM 2530 O O . CYS B 1 143 ? 13.367 -0.705 -18.234 1 94.56 143 CYS B O 1
ATOM 2532 N N . ASP B 1 144 ? 11.992 -1.279 -16.688 1 94.25 144 ASP B N 1
ATOM 2533 C CA . ASP B 1 144 ? 11.016 -1.984 -17.5 1 94.25 144 ASP B CA 1
ATOM 2534 C C . ASP B 1 144 ? 11.586 -3.295 -18.031 1 94.25 144 ASP B C 1
ATOM 2536 O O . ASP B 1 144 ? 10.969 -3.951 -18.875 1 94.25 144 ASP B O 1
ATOM 2540 N N . ALA B 1 145 ? 12.734 -3.699 -17.609 1 96.44 145 ALA B N 1
ATOM 2541 C CA . ALA B 1 145 ? 13.273 -4.988 -18.031 1 96.44 145 ALA B CA 1
ATOM 2542 C C . ALA B 1 145 ? 12.328 -6.125 -17.672 1 96.44 145 ALA B C 1
ATOM 2544 O O . ALA B 1 145 ? 11.75 -6.145 -16.578 1 96.44 145 ALA B O 1
ATOM 2545 N N . ILE B 1 146 ? 12.195 -7.074 -18.609 1 96.5 146 ILE B N 1
ATOM 2546 C CA . ILE B 1 146 ? 11.297 -8.211 -18.422 1 96.5 146 ILE B CA 1
ATOM 2547 C C . ILE B 1 146 ? 12.055 -9.375 -17.797 1 96.5 146 ILE B C 1
ATOM 2549 O O . ILE B 1 146 ? 13.195 -9.656 -18.172 1 96.5 146 ILE B O 1
ATOM 2553 N N . VAL B 1 147 ? 11.422 -10.039 -16.844 1 95.38 147 VAL B N 1
ATOM 2554 C CA . VAL B 1 147 ? 11.922 -11.281 -16.266 1 95.38 147 VAL B CA 1
ATOM 2555 C C . VAL B 1 147 ? 10.836 -12.352 -16.328 1 95.38 147 VAL B C 1
ATOM 2557 O O . VAL B 1 147 ? 9.664 -12.078 -16.062 1 95.38 147 VAL B O 1
ATOM 2560 N N . GLU B 1 148 ? 11.227 -13.5 -16.719 1 94.38 148 GLU B N 1
ATOM 2561 C CA . GLU B 1 148 ? 10.289 -14.617 -16.797 1 94.38 148 GLU B CA 1
ATOM 2562 C C . GLU B 1 148 ? 10.594 -15.664 -15.719 1 94.38 148 GLU B C 1
ATOM 2564 O O . GLU B 1 148 ? 11.672 -16.266 -15.719 1 94.38 148 GLU B O 1
ATOM 2569 N N . LEU B 1 149 ? 9.672 -15.844 -14.828 1 94.62 149 LEU B N 1
ATOM 2570 C CA . LEU B 1 149 ? 9.781 -16.875 -13.812 1 94.62 149 LEU B CA 1
ATOM 2571 C C . LEU B 1 149 ? 9.188 -18.188 -14.305 1 94.62 149 LEU B C 1
ATOM 2573 O O . LEU B 1 149 ? 7.973 -18.281 -14.508 1 94.62 149 LEU B O 1
ATOM 2577 N N . GLU B 1 150 ? 9.977 -19.203 -14.398 1 92.06 150 GLU B N 1
ATOM 2578 C CA . GLU B 1 150 ? 9.531 -20.484 -14.961 1 92.06 150 GLU B CA 1
ATOM 2579 C C . GLU B 1 150 ? 8.953 -21.391 -13.891 1 92.06 150 GLU B C 1
ATOM 2581 O O . GLU B 1 150 ? 8.695 -22.578 -14.141 1 92.06 150 GLU B O 1
ATOM 2586 N N . GLY B 1 151 ? 8.852 -20.969 -12.773 1 93.12 151 GLY B N 1
ATOM 2587 C CA . GLY B 1 151 ? 8.266 -21.609 -11.609 1 93.12 151 GLY B CA 1
ATOM 2588 C C . GLY B 1 151 ? 8.102 -20.656 -10.43 1 93.12 151 GLY B C 1
ATOM 2589 O O . GLY B 1 151 ? 8.359 -19.469 -10.555 1 93.12 151 GLY B O 1
ATOM 2590 N N . VAL B 1 152 ? 7.559 -21.266 -9.344 1 93.88 152 VAL B N 1
ATOM 2591 C CA . VAL B 1 152 ? 7.559 -20.5 -8.102 1 93.88 152 VAL B CA 1
ATOM 2592 C C . VAL B 1 152 ? 8.992 -20.156 -7.703 1 93.88 152 VAL B C 1
ATOM 2594 O O . VAL B 1 152 ? 9.836 -21.062 -7.59 1 93.88 152 VAL B O 1
ATOM 2597 N N . THR B 1 153 ? 9.289 -18.891 -7.574 1 94.44 153 THR B N 1
ATOM 2598 C CA . THR B 1 153 ? 10.68 -18.453 -7.418 1 94.44 153 THR B CA 1
ATOM 2599 C C . THR B 1 153 ? 10.773 -17.266 -6.48 1 94.44 153 THR B C 1
ATOM 2601 O O . THR B 1 153 ? 9.844 -16.453 -6.402 1 94.44 153 THR B O 1
ATOM 2604 N N . ARG B 1 154 ? 11.859 -17.25 -5.762 1 95.25 154 ARG B N 1
ATOM 2605 C CA . ARG B 1 154 ? 12.18 -16.047 -5.016 1 95.25 154 ARG B CA 1
ATOM 2606 C C . ARG B 1 154 ? 12.68 -14.938 -5.945 1 95.25 154 ARG B C 1
ATOM 2608 O O . ARG B 1 154 ? 13.625 -15.148 -6.711 1 95.25 154 ARG B O 1
ATOM 2615 N N . ILE B 1 155 ? 12.094 -13.789 -5.871 1 96 155 ILE B N 1
ATOM 2616 C CA . ILE B 1 155 ? 12.422 -12.695 -6.781 1 96 155 ILE B CA 1
ATOM 2617 C C . ILE B 1 155 ? 13.812 -12.148 -6.449 1 96 155 ILE B C 1
ATOM 2619 O O . ILE B 1 155 ? 14.109 -11.875 -5.285 1 96 155 ILE B O 1
ATOM 2623 N N . GLU B 1 156 ? 14.648 -11.984 -7.445 1 95.88 156 GLU B N 1
ATOM 2624 C CA . GLU B 1 156 ? 15.992 -11.422 -7.332 1 95.88 156 GLU B CA 1
ATOM 2625 C C . GLU B 1 156 ? 16.031 -10 -7.875 1 95.88 156 GLU B C 1
ATOM 2627 O O . GLU B 1 156 ? 15.141 -9.578 -8.609 1 95.88 156 GLU B O 1
ATOM 2632 N N . PRO B 1 157 ? 17.094 -9.273 -7.445 1 95.75 157 PRO B N 1
ATOM 2633 C CA . PRO B 1 157 ? 17.203 -7.926 -8 1 95.75 157 PRO B CA 1
ATOM 2634 C C . PRO B 1 157 ? 17.266 -7.918 -9.531 1 95.75 157 PRO B C 1
ATOM 2636 O O . PRO B 1 157 ? 17.734 -8.875 -10.141 1 95.75 157 PRO B O 1
ATOM 2639 N N . CYS B 1 158 ? 16.734 -6.844 -10.125 1 97.38 158 CYS B N 1
ATOM 2640 C CA . CYS B 1 158 ? 16.734 -6.707 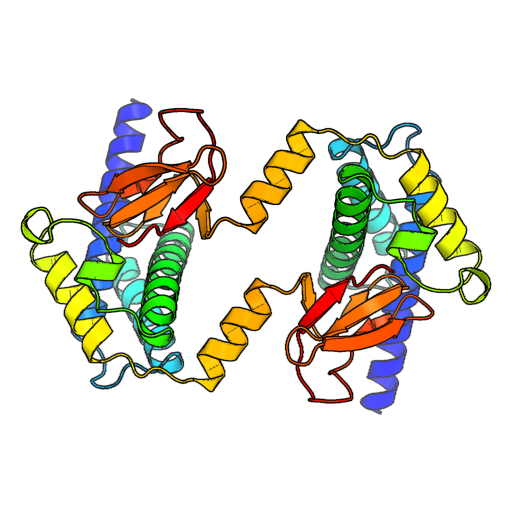-11.578 1 97.38 158 CYS B CA 1
ATOM 2641 C C . CYS B 1 158 ? 18.141 -6.902 -12.141 1 97.38 158 CYS B C 1
ATOM 2643 O O . CYS B 1 158 ? 19.094 -6.262 -11.68 1 97.38 158 CYS B O 1
ATOM 2645 N N . HIS B 1 159 ? 18.25 -7.703 -13.078 1 96.31 159 HIS B N 1
ATOM 2646 C CA . HIS B 1 159 ? 19.547 -8.016 -13.656 1 96.31 159 HIS B CA 1
ATOM 2647 C C . HIS B 1 159 ? 20.094 -6.84 -14.453 1 96.31 159 HIS B C 1
ATOM 2649 O O . HIS B 1 159 ? 21.312 -6.723 -14.641 1 96.31 159 HIS B O 1
ATOM 2655 N N . GLN B 1 160 ? 19.219 -6.012 -14.953 1 95.44 160 GLN B N 1
ATOM 2656 C CA . GLN B 1 160 ? 19.625 -4.898 -15.805 1 95.44 160 GLN B CA 1
ATOM 2657 C C . GLN B 1 160 ? 20.016 -3.684 -14.961 1 95.44 160 GLN B C 1
ATOM 2659 O O . GLN B 1 160 ? 21 -2.994 -15.273 1 95.44 160 GLN B O 1
ATOM 2664 N N . CYS B 1 161 ? 19.359 -3.355 -13.914 1 95 161 CYS B N 1
ATOM 2665 C CA . CYS B 1 161 ? 19.594 -2.094 -13.227 1 95 161 CYS B CA 1
ATOM 2666 C C . CYS B 1 161 ? 19.797 -2.32 -11.734 1 95 161 CYS B C 1
ATOM 2668 O O . CYS B 1 161 ? 20.141 -1.391 -11 1 95 161 CYS B O 1
ATOM 2670 N N . GLY B 1 162 ? 19.453 -3.477 -11.273 1 94.31 162 GLY B N 1
ATOM 2671 C CA . GLY B 1 162 ? 19.688 -3.807 -9.875 1 94.31 162 GLY B CA 1
ATOM 2672 C C . GLY B 1 162 ? 18.531 -3.402 -8.969 1 94.31 162 GLY B C 1
ATOM 2673 O O . GLY B 1 162 ? 18.562 -3.664 -7.766 1 94.31 162 GLY B O 1
ATOM 2674 N N . HIS B 1 163 ? 17.5 -2.848 -9.453 1 92.5 163 HIS B N 1
ATOM 2675 C CA . HIS B 1 163 ? 16.406 -2.352 -8.617 1 92.5 163 HIS B CA 1
ATOM 2676 C C . HIS B 1 163 ? 15.578 -3.5 -8.055 1 92.5 163 HIS B C 1
ATOM 2678 O O . HIS B 1 163 ? 15.805 -4.664 -8.398 1 92.5 163 HIS B O 1
ATOM 2684 N N . ARG B 1 164 ? 14.609 -3.139 -7.09 1 94.25 164 ARG B N 1
ATOM 2685 C CA . ARG B 1 164 ? 14.094 -4.191 -6.223 1 94.25 164 ARG B CA 1
ATOM 2686 C C . ARG B 1 164 ? 12.602 -4.395 -6.441 1 94.25 164 ARG B C 1
ATOM 2688 O O . ARG B 1 164 ? 11.992 -5.266 -5.816 1 94.25 164 ARG B O 1
ATOM 2695 N N . TYR B 1 165 ? 11.93 -3.645 -7.266 1 94.5 165 TYR B N 1
ATOM 2696 C CA . TYR B 1 165 ? 10.477 -3.643 -7.332 1 94.5 165 TYR B CA 1
ATOM 2697 C C . TYR B 1 165 ? 9.992 -4.094 -8.703 1 94.5 165 TYR B C 1
ATOM 2699 O O . TYR B 1 165 ? 10.578 -3.725 -9.727 1 94.5 165 TYR B O 1
ATOM 2707 N N . PHE B 1 166 ? 8.859 -4.891 -8.648 1 95.69 166 PHE B N 1
ATOM 2708 C CA . PHE B 1 166 ? 8.367 -5.496 -9.883 1 95.69 166 PHE B CA 1
ATOM 2709 C C . PHE B 1 166 ? 6.844 -5.461 -9.93 1 95.69 166 PHE B C 1
ATOM 2711 O O . PHE B 1 166 ? 6.188 -5.262 -8.906 1 95.69 166 PHE B O 1
ATOM 2718 N N . VAL B 1 167 ? 6.34 -5.527 -11.117 1 94.81 167 VAL B N 1
ATOM 2719 C CA . VAL B 1 167 ? 4.914 -5.715 -11.375 1 94.81 167 VAL B CA 1
ATOM 2720 C C . VAL B 1 167 ? 4.711 -6.84 -12.383 1 94.81 167 VAL B C 1
ATOM 2722 O O . VAL B 1 167 ? 5.621 -7.164 -13.156 1 94.81 167 VAL B O 1
ATOM 2725 N N . ARG B 1 168 ? 3.506 -7.512 -12.289 1 94.25 168 ARG B N 1
ATOM 2726 C CA . ARG B 1 168 ? 3.189 -8.469 -13.344 1 94.25 168 ARG B CA 1
ATOM 2727 C C . ARG B 1 168 ? 3.115 -7.785 -14.703 1 94.25 168 ARG B C 1
ATOM 2729 O O . ARG B 1 168 ? 2.615 -6.664 -14.812 1 94.25 168 ARG B O 1
ATOM 2736 N N . ALA B 1 169 ? 3.635 -8.5 -15.742 1 92.88 169 ALA B N 1
ATOM 2737 C CA . ALA B 1 169 ? 3.645 -7.961 -17.109 1 92.88 169 ALA B CA 1
ATOM 2738 C C . ALA B 1 169 ? 3.047 -8.953 -18.094 1 92.88 169 ALA B C 1
ATOM 2740 O O . ALA B 1 169 ? 3.754 -9.484 -18.953 1 92.88 169 ALA B O 1
ATOM 2741 N N . PRO B 1 170 ? 1.763 -9.133 -17.922 1 87.44 170 PRO B N 1
ATOM 2742 C CA . PRO B 1 170 ? 1.104 -10.047 -18.859 1 87.44 170 PRO B CA 1
ATOM 2743 C C . PRO B 1 170 ? 1.278 -9.633 -20.312 1 87.44 170 PRO B C 1
ATOM 2745 O O . PRO B 1 170 ? 1.585 -8.477 -20.594 1 87.44 170 PRO B O 1
ATOM 2748 N N . LYS B 1 171 ? 1.214 -10.656 -21.219 1 79.06 171 LYS B N 1
ATOM 2749 C CA . LYS B 1 171 ? 1.356 -10.375 -22.641 1 79.06 171 LYS B CA 1
ATOM 2750 C C . LYS B 1 171 ? 0.037 -9.898 -23.25 1 79.06 171 LYS B C 1
ATOM 2752 O O . LYS B 1 171 ? -1.038 -10.273 -22.766 1 79.06 171 LYS B O 1
#

Foldseek 3Di:
DVVVVVVVVVVVLVVLLLQLLLQQLPADQADEPVRVLVSLVVSLVVVVVVVPDDPVSSVVSSVVNNVVVLQQLLCVLVVHPADCVSVPDDCVVDDPSNVSSRRSNRVRYDRDPVVSVLVVQVVPFPFWAQDWDAFAWKARSNPRDIDGGPGGDGHAADPPPRHTGIDGDDD/DVVVVVVVVVVVLVVLLLQLLLQQLPADQADEPVRVLVSLVVSLVVVVVVVPDDPVSSVVSSVVNNVVVLQQLLCVLVVHPADCVSVPDDCVVDDPSNVSSRRSNRVRYDRDPVVSVLVVQVVPFPFWAQDWDAFAWKARSNPRDIDGGPGGDGHAADPPPRHTGIDGDDD

Solvent-accessible surface area (backbone atoms only — not comparable to full-atom values): 18485 Å² total; per-residue (Å²): 110,69,67,55,52,50,47,52,52,48,50,51,52,39,50,51,50,52,51,36,44,46,50,52,45,71,51,71,75,66,30,36,69,71,50,44,52,52,47,49,51,52,36,46,53,56,52,52,72,66,64,80,54,54,74,68,53,46,52,49,48,51,51,39,52,49,52,51,52,51,53,50,48,50,42,44,67,72,67,44,86,42,66,59,37,55,24,43,52,68,66,86,66,35,57,66,65,60,53,53,17,54,50,45,43,57,74,26,45,49,78,49,64,70,58,52,52,50,51,54,37,52,71,68,32,81,42,48,49,71,38,61,39,71,47,23,22,29,24,32,63,85,79,58,52,76,45,76,37,66,37,65,40,66,38,64,54,39,88,86,80,54,50,52,32,23,31,83,42,50,105,108,69,68,56,51,50,48,51,51,49,50,52,52,39,49,53,49,53,50,38,44,48,51,51,44,70,50,70,75,65,30,35,68,69,49,43,52,52,49,50,52,50,34,47,54,55,52,50,72,67,67,80,53,52,74,67,53,46,53,47,47,50,51,39,52,49,51,50,52,50,52,50,49,52,45,44,66,73,66,43,86,44,65,59,39,54,23,44,52,68,67,86,66,37,56,66,65,60,52,52,16,53,51,46,42,56,73,26,45,50,79,49,64,69,57,53,51,50,52,55,37,52,72,68,32,82,41,48,50,71,39,60,40,71,46,22,22,29,24,30,63,86,79,57,53,76,45,76,37,65,36,65,40,65,38,65,55,39,86,88,79,56,50,52,33,24,32,82,41,49,105

Secondary structure (DSSP, 8-state):
-HHHHHHHHHHHHHHHHHHHHHHHHTS-SSB-HHHHHHHHHHHHHHHHHTT-S-HHHHHHHHHHHHHHHHHHHHHHHTT---HHHHHTS-GGGS-HHHHHHHHHHHHHB---HHHHHHHHHHHH-SEETT-EE-SEEEEETTT--EEEESSSEEPPPPTTT---EEEE---/-HHHHHHHHHHHHHHHHHHHHHHHHTS-SSB-HHHHHHHHHHHHHHHHHTT-S-HHHHHHHHHHHHHHHHHHHHHHHTT---HHHHHTS-GGGS-HHHHHHHHHHHHHB---HHHHHHHHHHHH-SEETT-EE-SEEEEETTT--EEEESSSEE----TTT---EEEE---

Sequence (342 aa):
MSEQQDSHHDHRLREGYERMLERLREGADELTWENLQQELDDAVEFEAELEEFTKDELSLLRAWVERDLKEMRRYLGAGGEGVAAWLGIDLSMLSRKVVDSLLSIADRSVIERERLEEDLEASRADYSVGEMAAPGRMACVHCDAIVELEGVTRIEPCHQCGHRYFVRAPKMSEQQDSHHDHRLREGYERMLERLREGADELTWENLQQELDDAVEFEAELEEFTKDELSLLRAWVERDLKEMRRYLGAGGEGVAAWLGIDLSMLSRKVVDSLLSIADRSVIERERLEEDLEASRADYSVGEMAAPGRMACVHCDAIVELEGVTRIEPCHQCGHRYFVRAPK

pLDDT: mean 89.45, std 8.25, range [44.5, 97.38]

Radius of gyration: 22.99 Å; Cα contacts (8 Å, |Δi|>4): 483; chains: 2; bounding box: 50×62×52 Å

InterPro domains:
  IPR009912 Zinc-ribbon containing domain [PF07295] (29-169)

Organism: NCBI:txid3151122